Protein AF-A0A3N5PV91-F1 (afdb_monomer_lite)

Secondary structure (DSSP, 8-state):
-PPPPPPHHHHHHHHHHHHHHHHT-PPP-STT-HHHHHHHHHHHHHHHHHHHHHHHHHTTSTTT--HHHHHHHHHHTT-PPPPPB--EEEEEEEE-TT-EE-TT-EEEETTT--EEEESS-EE-BTTEEEEEEEESS-SGGG---TT-EEEESSPPTTEEEEEEEEEEEE--BPPPPHHHHHHHHHHHHH---SSS-HHHHHHH-

Structure (mmCIF, N/CA/C/O backbone):
data_AF-A0A3N5PV91-F1
#
_entry.id   AF-A0A3N5PV91-F1
#
loop_
_atom_site.group_PDB
_atom_site.id
_atom_site.type_symbol
_atom_site.label_atom_id
_atom_site.label_alt_id
_atom_site.label_comp_id
_atom_site.label_asym_id
_atom_site.label_entity_id
_atom_site.label_seq_id
_atom_site.pdbx_PDB_ins_code
_atom_site.Cartn_x
_atom_site.Cartn_y
_atom_site.Cartn_z
_atom_site.occupancy
_atom_site.B_iso_or_equiv
_atom_site.auth_seq_id
_atom_site.auth_comp_id
_atom_site.auth_asym_id
_atom_site.auth_atom_id
_atom_site.pdbx_PDB_model_num
ATOM 1 N N . MET A 1 1 ? 27.105 10.406 -17.881 1.00 46.19 1 MET A N 1
ATOM 2 C CA . MET A 1 1 ? 26.226 10.482 -19.069 1.00 46.19 1 MET A CA 1
ATOM 3 C C . MET A 1 1 ? 25.011 9.616 -18.799 1.00 46.19 1 MET A C 1
ATOM 5 O O . MET A 1 1 ? 25.204 8.470 -18.424 1.00 46.19 1 MET A O 1
ATOM 9 N N . SER A 1 2 ? 23.798 10.154 -18.934 1.00 70.94 2 SER A N 1
ATOM 10 C CA . SER A 1 2 ? 22.576 9.341 -18.880 1.00 70.94 2 SER A CA 1
ATOM 11 C C . SER A 1 2 ? 22.446 8.558 -20.188 1.00 70.94 2 SER A C 1
ATOM 13 O O . SER A 1 2 ? 22.599 9.143 -21.261 1.00 70.94 2 SER A O 1
ATOM 15 N N . TYR A 1 3 ? 22.231 7.245 -20.112 1.00 80.44 3 TYR A N 1
ATOM 16 C CA . TYR A 1 3 ? 21.994 6.413 -21.290 1.00 80.44 3 TYR A CA 1
ATOM 17 C C . TYR A 1 3 ? 20.586 6.690 -21.831 1.00 80.44 3 TYR A C 1
ATOM 19 O O . TYR A 1 3 ? 19.601 6.556 -21.106 1.00 80.44 3 TYR A O 1
ATOM 27 N N . ARG A 1 4 ? 20.479 7.090 -23.103 1.00 89.81 4 ARG A N 1
ATOM 28 C CA . ARG A 1 4 ? 19.187 7.283 -23.774 1.00 89.81 4 ARG A CA 1
ATOM 29 C C . ARG A 1 4 ? 18.695 5.935 -24.293 1.00 89.81 4 ARG A C 1
ATOM 31 O O . ARG A 1 4 ? 19.322 5.370 -25.184 1.00 89.81 4 ARG A O 1
ATOM 38 N N . ILE A 1 5 ? 17.555 5.469 -23.785 1.00 90.56 5 ILE A N 1
ATOM 39 C CA . ILE A 1 5 ? 16.873 4.288 -24.326 1.00 90.56 5 ILE A CA 1
ATOM 40 C C . ILE A 1 5 ? 16.379 4.619 -25.744 1.00 90.56 5 ILE A C 1
ATOM 42 O O . ILE A 1 5 ? 15.642 5.600 -25.903 1.00 90.56 5 ILE A O 1
ATOM 46 N N . PRO A 1 6 ? 16.779 3.852 -26.773 1.00 93.69 6 PRO A N 1
ATOM 47 C CA . PRO A 1 6 ? 16.297 4.065 -28.131 1.00 93.69 6 PRO A CA 1
ATOM 48 C C . PRO A 1 6 ? 14.792 3.803 -28.249 1.00 93.69 6 PRO A C 1
ATOM 50 O O . PRO A 1 6 ? 14.209 2.996 -27.526 1.00 93.69 6 PRO A O 1
ATOM 53 N N . THR A 1 7 ? 14.151 4.476 -29.194 1.00 95.19 7 THR A N 1
ATOM 54 C CA . THR A 1 7 ? 12.756 4.220 -29.557 1.00 95.19 7 THR A CA 1
ATOM 55 C C . THR A 1 7 ? 12.618 2.884 -30.286 1.00 95.19 7 THR A C 1
ATOM 57 O O . THR A 1 7 ? 13.556 2.390 -30.911 1.00 95.19 7 THR A O 1
ATOM 60 N N . THR A 1 8 ? 11.416 2.307 -30.276 1.00 94.44 8 THR A N 1
ATOM 61 C CA . THR A 1 8 ? 11.126 1.065 -31.012 1.00 94.44 8 THR A CA 1
ATOM 62 C C . THR A 1 8 ? 11.399 1.191 -32.511 1.00 94.44 8 THR A C 1
ATOM 64 O O . THR A 1 8 ? 11.862 0.233 -33.126 1.00 94.44 8 THR A O 1
ATOM 67 N N . ALA A 1 9 ? 11.173 2.371 -33.096 1.00 94.50 9 ALA A N 1
ATOM 68 C CA . ALA A 1 9 ? 11.483 2.649 -34.496 1.00 94.50 9 ALA A CA 1
ATOM 69 C C . ALA A 1 9 ? 12.998 2.642 -34.764 1.00 94.50 9 ALA A C 1
ATOM 71 O O . ALA A 1 9 ? 13.441 2.012 -35.723 1.00 94.50 9 ALA A O 1
ATOM 72 N N . GLU A 1 10 ? 13.791 3.282 -33.896 1.00 95.50 10 GLU A N 1
ATOM 73 C CA . GLU A 1 10 ? 15.260 3.268 -33.980 1.00 95.50 10 GLU A CA 1
ATOM 74 C C . GLU A 1 10 ? 15.809 1.835 -33.833 1.00 95.50 10 GLU A C 1
ATOM 76 O O . GLU A 1 10 ? 16.662 1.429 -34.621 1.00 95.50 10 GLU A O 1
ATOM 81 N N . LEU A 1 11 ? 15.276 1.039 -32.895 1.00 96.00 11 LEU A N 1
ATOM 82 C CA . LEU A 1 11 ? 15.661 -0.370 -32.719 1.00 96.00 11 LEU A CA 1
ATOM 83 C C . LEU A 1 11 ? 15.279 -1.232 -33.924 1.00 96.00 11 LEU A C 1
ATOM 85 O O . LEU A 1 11 ? 16.085 -2.033 -34.386 1.00 96.00 11 LEU A O 1
ATOM 89 N N . THR A 1 12 ? 14.076 -1.046 -34.472 1.00 94.81 12 THR A N 1
ATOM 90 C CA . THR A 1 12 ? 13.622 -1.795 -35.655 1.00 94.81 12 THR A CA 1
ATOM 91 C C . THR A 1 12 ? 14.520 -1.502 -36.854 1.00 94.81 12 THR A C 1
ATOM 93 O O . THR A 1 12 ? 14.923 -2.422 -37.563 1.00 94.81 12 THR A O 1
ATOM 96 N N . ALA A 1 13 ? 14.876 -0.231 -37.070 1.00 94.00 13 ALA A N 1
ATOM 97 C CA . ALA A 1 13 ? 15.790 0.160 -38.137 1.00 94.00 13 ALA A CA 1
ATOM 98 C C . ALA A 1 13 ? 17.197 -0.429 -37.930 1.00 94.00 13 ALA A C 1
ATOM 100 O O . ALA A 1 13 ? 17.792 -0.932 -38.883 1.00 94.00 13 ALA A O 1
ATOM 101 N N . ALA A 1 14 ? 17.707 -0.418 -36.694 1.00 94.62 14 ALA A N 1
ATOM 102 C CA . ALA A 1 14 ? 19.008 -0.991 -36.359 1.00 94.62 14 ALA A CA 1
ATOM 103 C C . ALA A 1 14 ? 19.051 -2.514 -36.577 1.00 94.62 14 ALA A C 1
ATOM 105 O O . ALA A 1 14 ? 19.990 -3.019 -37.194 1.00 94.62 14 ALA A O 1
ATOM 106 N N . HIS A 1 15 ? 18.023 -3.243 -36.134 1.00 94.56 15 HIS A N 1
ATOM 107 C CA . HIS A 1 15 ? 17.921 -4.690 -36.346 1.00 94.56 15 HIS A CA 1
ATOM 108 C C . HIS A 1 15 ? 17.758 -5.050 -37.812 1.00 94.56 15 HIS A C 1
ATOM 110 O O . HIS A 1 15 ? 18.420 -5.970 -38.284 1.00 94.56 15 HIS A O 1
ATOM 116 N N . LEU A 1 16 ? 16.950 -4.295 -38.558 1.00 92.75 16 LEU A N 1
ATOM 117 C CA . LEU A 1 16 ? 16.809 -4.503 -39.995 1.00 92.75 16 LEU A CA 1
ATOM 118 C C . LEU A 1 16 ? 18.157 -4.333 -40.707 1.00 92.75 16 LEU A C 1
ATOM 120 O O . LEU A 1 16 ? 18.573 -5.233 -41.430 1.00 92.75 16 LEU A O 1
ATOM 124 N N . ALA A 1 17 ? 18.877 -3.241 -40.435 1.00 92.44 17 ALA A N 1
ATOM 125 C CA . ALA A 1 17 ? 20.196 -2.999 -41.019 1.00 92.44 17 ALA A CA 1
ATOM 126 C C . ALA A 1 17 ? 21.204 -4.105 -40.656 1.00 92.44 17 ALA A C 1
ATOM 128 O O . ALA A 1 17 ? 21.980 -4.552 -41.505 1.00 92.44 17 ALA A O 1
ATOM 129 N N . ARG A 1 18 ? 21.172 -4.590 -39.407 1.00 93.94 18 ARG A N 1
ATOM 130 C CA . ARG A 1 18 ? 21.997 -5.713 -38.938 1.00 93.94 18 ARG A CA 1
ATOM 131 C C . ARG A 1 18 ? 21.689 -7.001 -39.707 1.00 93.94 18 ARG A C 1
ATOM 133 O O . ARG A 1 18 ? 22.618 -7.674 -40.150 1.00 93.94 18 ARG A O 1
ATOM 140 N N . LEU A 1 19 ? 20.411 -7.341 -39.868 1.00 91.31 19 LEU A N 1
ATOM 141 C CA . LEU A 1 19 ? 19.966 -8.546 -40.574 1.00 91.31 19 LEU A CA 1
ATOM 142 C C . LEU A 1 19 ? 20.311 -8.491 -42.070 1.00 91.31 19 LEU A C 1
ATOM 144 O O . LEU A 1 19 ? 20.850 -9.458 -42.605 1.00 91.31 19 LEU A O 1
ATOM 148 N N . GLU A 1 20 ? 20.068 -7.356 -42.727 1.00 90.88 20 GLU A N 1
ATOM 149 C CA . GLU A 1 20 ? 20.403 -7.143 -44.143 1.00 90.88 20 GLU A CA 1
ATOM 150 C C . GLU A 1 20 ? 21.909 -7.255 -44.395 1.00 90.88 20 GLU A C 1
ATOM 152 O O . GLU A 1 20 ? 22.338 -7.906 -45.349 1.00 90.88 20 GLU A O 1
ATOM 157 N N . THR A 1 21 ? 22.722 -6.690 -43.496 1.00 92.50 21 THR A N 1
ATOM 158 C CA . THR A 1 21 ? 24.187 -6.781 -43.574 1.00 92.50 21 THR A CA 1
ATOM 159 C C . THR A 1 21 ? 24.670 -8.219 -43.399 1.00 92.50 21 THR A C 1
ATOM 161 O O . THR A 1 21 ? 25.539 -8.669 -44.141 1.00 92.50 21 THR A O 1
ATOM 164 N N . ALA A 1 22 ? 24.100 -8.962 -42.446 1.00 90.75 22 ALA A N 1
ATOM 165 C CA . ALA A 1 22 ? 24.501 -10.340 -42.168 1.00 90.75 22 ALA A CA 1
ATOM 166 C C . ALA A 1 22 ? 24.164 -11.308 -43.316 1.00 90.75 22 ALA A C 1
ATOM 168 O O . ALA A 1 22 ? 24.911 -12.253 -43.561 1.00 90.75 22 ALA A O 1
ATOM 169 N N . ILE A 1 23 ? 23.048 -11.077 -44.014 1.00 87.94 23 ILE A N 1
ATOM 170 C CA . ILE A 1 23 ? 22.563 -11.932 -45.111 1.00 87.94 23 ILE A CA 1
ATOM 171 C C . ILE A 1 23 ? 23.053 -11.422 -46.482 1.00 87.94 23 ILE A C 1
ATOM 173 O O . ILE A 1 23 ? 22.953 -12.132 -47.481 1.00 87.94 23 ILE A O 1
ATOM 177 N N . ALA A 1 24 ? 23.617 -10.210 -46.536 1.00 88.56 24 ALA A N 1
ATOM 178 C CA . ALA A 1 24 ? 24.020 -9.512 -47.758 1.00 88.56 24 ALA A CA 1
ATOM 179 C C . ALA A 1 24 ? 22.872 -9.366 -48.779 1.00 88.56 24 ALA A C 1
ATOM 181 O O . ALA A 1 24 ? 23.072 -9.470 -49.991 1.00 88.56 24 ALA A O 1
ATOM 182 N N . GLN A 1 25 ? 21.652 -9.126 -48.289 1.00 81.88 25 GLN A N 1
ATOM 183 C CA . GLN A 1 25 ? 20.447 -8.944 -49.103 1.00 81.88 25 GLN A CA 1
ATOM 184 C C . GLN A 1 25 ? 19.613 -7.774 -48.580 1.00 81.88 25 GLN A C 1
ATOM 186 O O . GLN A 1 25 ? 19.574 -7.524 -47.378 1.00 81.88 25 GLN A O 1
ATOM 191 N N . SER A 1 26 ? 18.920 -7.076 -49.483 1.00 82.44 26 SER A N 1
ATOM 192 C CA . SER A 1 26 ? 17.985 -6.007 -49.121 1.00 82.44 26 SER A CA 1
ATOM 193 C C . SER A 1 26 ? 16.573 -6.547 -48.880 1.00 82.44 26 SER A C 1
ATOM 195 O O . SER A 1 26 ? 16.109 -7.461 -49.566 1.00 82.44 26 SER A O 1
ATOM 197 N N . SER A 1 27 ? 15.862 -5.963 -47.913 1.00 77.44 27 SER A N 1
ATOM 198 C CA . SER A 1 27 ? 14.507 -6.380 -47.552 1.00 77.44 27 SER A CA 1
ATOM 199 C C . SER A 1 27 ? 13.455 -5.545 -48.293 1.00 77.44 27 SER A C 1
ATOM 201 O O . SER A 1 27 ? 13.340 -4.333 -48.046 1.00 77.44 27 SER A O 1
ATOM 203 N N . PRO A 1 28 ? 12.622 -6.162 -49.152 1.00 78.69 28 PRO A N 1
ATOM 204 C CA . PRO A 1 28 ? 11.587 -5.448 -49.896 1.00 78.69 28 PRO A CA 1
ATOM 205 C C . PRO A 1 28 ? 10.541 -4.812 -48.964 1.00 78.69 28 PRO A C 1
ATOM 207 O O . PRO A 1 28 ? 10.389 -5.202 -47.806 1.00 78.69 28 PRO A O 1
ATOM 210 N N . LEU A 1 29 ? 9.815 -3.816 -49.480 1.00 78.25 29 LEU A N 1
ATOM 211 C CA . LEU A 1 29 ? 8.744 -3.086 -48.776 1.00 78.25 29 LEU A CA 1
ATOM 212 C C . LEU A 1 29 ? 7.365 -3.767 -48.859 1.00 78.25 29 LEU A C 1
ATOM 214 O O . LEU A 1 29 ? 6.396 -3.237 -48.332 1.00 78.25 29 LEU A O 1
ATOM 218 N N . ASN A 1 30 ? 7.274 -4.924 -49.517 1.00 75.94 30 ASN A N 1
ATOM 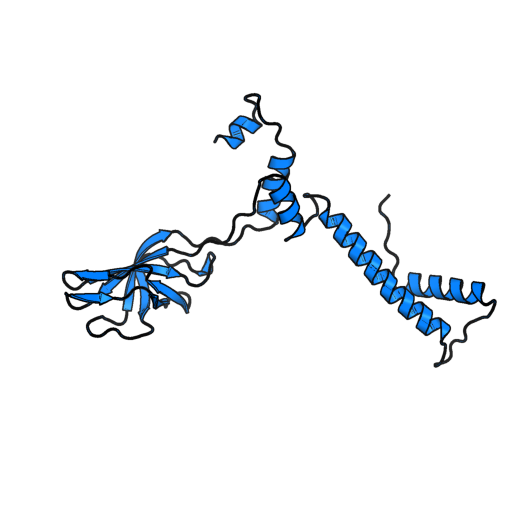219 C CA . ASN A 1 30 ? 6.010 -5.620 -49.761 1.00 75.94 30 ASN A CA 1
ATOM 220 C C . ASN A 1 30 ? 5.414 -6.223 -48.475 1.00 75.94 30 ASN A C 1
ATOM 222 O O . ASN A 1 30 ? 6.143 -6.552 -47.539 1.00 75.94 30 ASN A O 1
ATOM 226 N N . ASP A 1 31 ? 4.107 -6.500 -48.497 1.00 57.62 31 ASP A N 1
ATOM 227 C CA . ASP A 1 31 ? 3.300 -7.029 -47.378 1.00 57.62 31 ASP A CA 1
ATOM 228 C C . ASP A 1 31 ? 3.827 -8.324 -46.721 1.00 57.62 31 ASP A C 1
ATOM 230 O O . ASP A 1 31 ? 3.389 -8.698 -45.636 1.00 57.62 31 ASP A O 1
ATOM 234 N N . LYS A 1 32 ? 4.773 -9.030 -47.355 1.00 60.06 32 LYS A N 1
ATOM 235 C CA . LYS A 1 32 ? 5.390 -10.269 -46.848 1.00 60.06 32 LYS A CA 1
ATOM 236 C C . LYS A 1 32 ? 6.908 -10.142 -46.676 1.00 60.06 32 LYS A C 1
ATOM 238 O O . LYS A 1 32 ? 7.666 -11.001 -47.121 1.00 60.06 32 LYS A O 1
ATOM 243 N N . ALA A 1 33 ? 7.367 -9.065 -46.044 1.00 81.62 33 ALA A N 1
ATOM 244 C CA . ALA A 1 33 ? 8.782 -8.861 -45.736 1.00 81.62 33 ALA A CA 1
ATOM 245 C C . ALA A 1 33 ? 9.169 -9.514 -44.394 1.00 81.62 33 ALA A C 1
ATOM 247 O O . ALA A 1 33 ? 9.178 -8.858 -43.352 1.00 81.62 33 ALA A O 1
ATOM 248 N N . PHE A 1 34 ? 9.514 -10.809 -44.418 1.00 85.88 34 PHE A N 1
ATOM 249 C CA . PHE A 1 34 ? 9.873 -11.585 -43.217 1.00 85.88 34 PHE A CA 1
ATOM 250 C C . PHE A 1 34 ? 10.931 -10.895 -42.338 1.00 85.88 34 PHE A C 1
ATOM 252 O O . PHE A 1 34 ? 10.736 -10.781 -41.132 1.00 85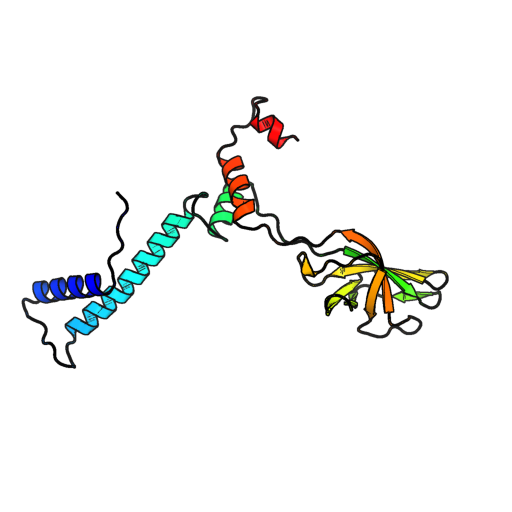.88 34 PHE A O 1
ATOM 259 N N . LEU A 1 35 ? 12.006 -10.365 -42.934 1.00 86.75 35 LEU A N 1
ATOM 260 C CA . LEU A 1 35 ? 13.090 -9.703 -42.194 1.00 86.75 35 LEU A CA 1
ATOM 261 C C . LEU A 1 35 ? 12.636 -8.429 -41.467 1.00 86.75 35 LEU A C 1
ATOM 263 O O . LEU A 1 35 ? 13.112 -8.149 -40.372 1.00 86.75 35 LEU A O 1
ATOM 267 N N . ARG A 1 36 ? 11.678 -7.682 -42.031 1.00 88.19 36 ARG A N 1
ATOM 268 C CA . ARG A 1 36 ? 11.105 -6.494 -41.377 1.00 88.19 36 ARG A CA 1
ATOM 269 C C . ARG A 1 36 ? 10.239 -6.879 -40.185 1.00 88.19 36 ARG A C 1
ATOM 271 O O . ARG A 1 36 ? 10.320 -6.235 -39.144 1.00 88.19 36 ARG A O 1
ATOM 278 N N . VAL A 1 37 ? 9.436 -7.935 -40.333 1.00 89.81 37 VAL A N 1
ATOM 279 C CA . VAL A 1 37 ? 8.621 -8.471 -39.234 1.00 89.81 37 VAL A CA 1
ATOM 280 C C . VAL A 1 37 ? 9.526 -8.993 -38.120 1.00 89.81 37 VAL A C 1
ATOM 282 O O . VAL A 1 37 ? 9.322 -8.629 -36.966 1.00 89.81 37 VAL A O 1
ATOM 285 N N . LEU A 1 38 ? 10.568 -9.756 -38.463 1.00 90.31 38 LEU A N 1
ATOM 286 C CA . LEU A 1 38 ? 11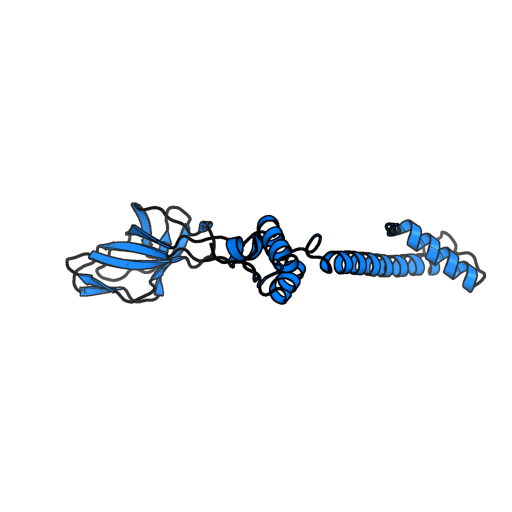.554 -10.243 -37.501 1.00 90.31 38 LEU A CA 1
ATOM 287 C C . LEU A 1 38 ? 12.234 -9.082 -36.754 1.00 90.31 38 LEU A C 1
ATOM 289 O O . LEU A 1 38 ? 12.220 -9.065 -35.525 1.00 90.31 38 LEU A O 1
ATOM 293 N N . ALA A 1 39 ? 12.734 -8.070 -37.470 1.00 92.50 39 ALA A N 1
ATOM 294 C CA . ALA A 1 39 ? 13.354 -6.889 -36.864 1.00 92.50 39 ALA A CA 1
ATOM 295 C C . ALA A 1 39 ? 12.408 -6.144 -35.905 1.00 92.50 39 ALA A C 1
ATOM 297 O O . ALA A 1 39 ? 12.831 -5.700 -34.839 1.00 92.50 39 ALA A O 1
ATOM 298 N N . ALA A 1 40 ? 11.122 -6.031 -36.254 1.00 92.56 40 ALA A N 1
ATOM 299 C CA . ALA A 1 40 ? 10.121 -5.412 -35.388 1.00 92.56 40 ALA A CA 1
ATOM 300 C C . ALA A 1 40 ? 9.839 -6.258 -34.134 1.00 92.56 40 ALA A C 1
ATOM 302 O O . ALA A 1 40 ? 9.689 -5.707 -33.044 1.00 92.56 40 ALA A O 1
ATOM 303 N N . THR A 1 41 ? 9.800 -7.591 -34.262 1.00 94.25 41 THR A N 1
ATOM 304 C CA . THR A 1 41 ? 9.637 -8.488 -33.106 1.00 94.25 41 THR A CA 1
ATOM 305 C C . THR A 1 41 ? 10.840 -8.444 -32.163 1.00 94.25 41 THR A C 1
ATOM 307 O O . THR A 1 41 ? 10.645 -8.322 -30.955 1.00 94.25 41 THR A O 1
ATOM 310 N N . GLU A 1 42 ? 12.069 -8.453 -32.691 1.00 95.12 42 GLU A N 1
ATOM 311 C CA . GLU A 1 42 ? 13.295 -8.304 -31.895 1.00 95.12 42 GLU A CA 1
ATOM 312 C C . GLU A 1 42 ? 13.332 -6.939 -31.193 1.00 95.12 42 GLU A C 1
ATOM 314 O O . GLU A 1 42 ? 13.566 -6.868 -29.989 1.00 95.12 42 GLU A O 1
ATOM 319 N N . ALA A 1 43 ? 12.987 -5.855 -31.899 1.00 96.31 43 ALA A N 1
ATOM 320 C CA . ALA A 1 43 ? 12.880 -4.522 -31.304 1.00 96.31 43 ALA A CA 1
ATOM 321 C C . ALA A 1 43 ? 11.831 -4.453 -30.179 1.00 96.31 43 ALA A C 1
ATOM 323 O O . ALA A 1 43 ? 12.027 -3.740 -29.194 1.00 96.31 43 ALA A O 1
ATOM 324 N N . GLY A 1 44 ? 10.722 -5.188 -30.318 1.00 94.94 44 GLY A N 1
ATOM 325 C CA . GLY A 1 44 ? 9.681 -5.312 -29.298 1.00 94.94 44 GLY A CA 1
ATOM 326 C C . GLY A 1 44 ? 10.158 -6.026 -28.028 1.00 94.94 44 GLY A C 1
ATOM 327 O O . GLY A 1 44 ? 9.821 -5.602 -26.922 1.00 94.94 44 GLY A O 1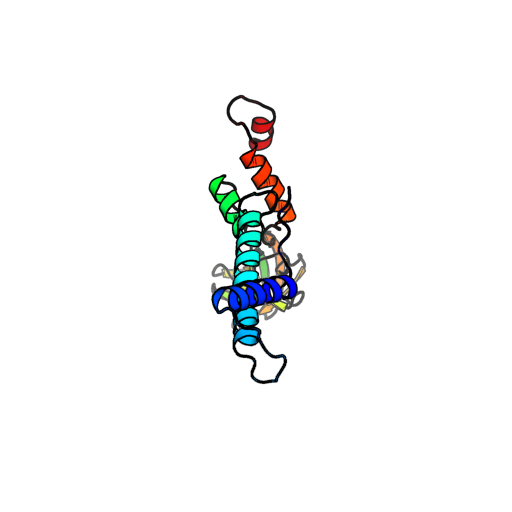
ATOM 328 N N . LEU A 1 45 ? 10.974 -7.071 -28.171 1.00 95.88 45 LEU A N 1
ATOM 329 C CA . LEU A 1 45 ? 11.606 -7.746 -27.035 1.00 95.88 45 LEU A CA 1
ATOM 330 C C . LEU A 1 45 ? 12.642 -6.838 -26.364 1.00 95.88 45 LEU A C 1
ATOM 332 O O . LEU A 1 45 ? 12.609 -6.648 -25.147 1.00 95.88 45 LEU A O 1
ATOM 336 N N . ASP A 1 46 ? 13.505 -6.207 -27.158 1.00 95.75 46 ASP A N 1
ATOM 337 C CA . ASP A 1 46 ? 14.579 -5.356 -26.652 1.00 95.75 46 ASP A CA 1
ATOM 338 C C . ASP A 1 46 ? 14.056 -4.130 -25.913 1.00 95.75 46 ASP A C 1
ATOM 340 O O . ASP A 1 46 ? 14.562 -3.801 -24.840 1.00 95.75 46 ASP A O 1
ATOM 344 N N . ILE A 1 47 ? 13.006 -3.467 -26.415 1.00 95.56 47 ILE A N 1
ATOM 345 C CA . ILE A 1 47 ? 12.405 -2.349 -25.678 1.00 95.56 47 ILE A CA 1
ATOM 346 C C . ILE A 1 47 ? 11.828 -2.810 -24.333 1.00 95.56 47 ILE A C 1
ATOM 348 O O . ILE A 1 47 ? 11.887 -2.063 -23.356 1.00 95.56 47 ILE A O 1
ATOM 352 N N . GLY A 1 48 ? 11.305 -4.039 -24.265 1.00 95.31 48 GLY A N 1
ATOM 353 C CA . GLY A 1 48 ? 10.867 -4.662 -23.019 1.00 95.31 48 GLY A CA 1
ATOM 354 C C . GLY A 1 48 ? 12.028 -4.831 -22.041 1.00 95.31 48 GLY A C 1
ATOM 355 O O . GLY A 1 48 ? 11.929 -4.392 -20.895 1.00 95.31 48 GLY A O 1
ATOM 356 N N . HIS A 1 49 ? 13.156 -5.373 -22.508 1.00 95.31 49 HIS A N 1
ATOM 357 C CA . HIS A 1 49 ? 14.372 -5.519 -21.704 1.00 95.31 49 HIS A CA 1
ATOM 358 C C . HIS A 1 49 ? 14.930 -4.174 -21.231 1.00 95.31 49 HIS A C 1
ATOM 360 O O . HIS A 1 49 ? 15.278 -4.042 -20.059 1.00 95.31 49 HIS A O 1
ATOM 366 N N . TYR A 1 50 ? 14.976 -3.156 -22.097 1.00 94.81 50 TYR A N 1
ATOM 367 C CA . TYR A 1 50 ? 15.442 -1.823 -21.713 1.00 94.81 50 TYR A CA 1
ATOM 368 C C . TYR A 1 50 ? 14.566 -1.192 -20.635 1.00 94.81 50 TYR A C 1
ATOM 370 O O . TYR A 1 50 ? 15.098 -0.637 -19.677 1.00 94.81 50 TYR A O 1
ATOM 378 N N . LYS A 1 51 ? 13.237 -1.286 -20.766 1.00 92.50 51 LYS A N 1
ATOM 379 C CA . LYS A 1 51 ? 12.305 -0.765 -19.757 1.00 92.50 51 LYS A CA 1
ATOM 380 C C . LYS A 1 51 ? 12.458 -1.494 -18.429 1.00 92.50 51 LYS A C 1
ATOM 382 O O . LYS A 1 51 ? 12.619 -0.844 -17.405 1.00 92.50 51 LYS A O 1
ATOM 387 N N . PHE A 1 52 ? 12.507 -2.825 -18.461 1.00 93.88 52 PHE A N 1
ATOM 388 C CA . PHE A 1 52 ? 12.738 -3.627 -17.263 1.00 93.88 52 PHE A CA 1
ATOM 389 C C . PHE A 1 52 ? 14.062 -3.264 -16.573 1.00 93.88 52 PHE A C 1
ATOM 391 O O . PHE A 1 52 ? 14.090 -3.057 -15.363 1.00 93.88 52 PHE A O 1
ATOM 398 N N . ALA A 1 53 ? 15.154 -3.142 -17.333 1.00 93.38 53 ALA A N 1
ATOM 399 C CA . ALA A 1 53 ? 16.458 -2.771 -16.791 1.00 93.38 53 ALA A CA 1
ATOM 400 C C . ALA A 1 53 ? 16.473 -1.342 -16.225 1.00 93.38 53 ALA A C 1
ATOM 402 O O . ALA A 1 53 ? 17.100 -1.100 -15.194 1.00 93.38 53 ALA A O 1
ATOM 403 N N . ALA A 1 54 ? 15.779 -0.401 -16.872 1.00 92.06 54 ALA A N 1
ATOM 404 C CA . ALA A 1 54 ? 15.649 0.969 -16.388 1.00 92.06 54 ALA A CA 1
ATOM 405 C C . ALA A 1 54 ? 14.874 1.025 -15.067 1.00 92.06 54 ALA A C 1
ATOM 407 O O . ALA A 1 54 ? 15.346 1.642 -14.113 1.00 92.06 54 ALA A O 1
ATOM 408 N N . ASP A 1 55 ? 13.746 0.320 -14.981 1.00 92.19 55 ASP A N 1
ATOM 409 C CA . ASP A 1 55 ? 12.963 0.224 -13.751 1.00 92.19 55 ASP A CA 1
ATOM 410 C C . ASP A 1 55 ? 13.778 -0.448 -12.640 1.00 92.19 55 ASP A C 1
ATOM 412 O O . ASP A 1 55 ? 13.862 0.081 -11.533 1.00 92.19 55 ASP A O 1
ATOM 416 N N . ALA A 1 56 ? 14.466 -1.556 -12.933 1.00 92.50 56 ALA A N 1
ATOM 417 C CA . ALA A 1 56 ? 15.340 -2.229 -11.973 1.00 92.50 56 ALA A CA 1
ATOM 418 C C . ALA A 1 56 ? 16.459 -1.305 -11.461 1.00 92.50 56 ALA A C 1
ATOM 420 O O . ALA A 1 56 ? 16.743 -1.285 -10.264 1.00 92.50 56 ALA A O 1
ATOM 421 N N . ALA A 1 57 ? 17.055 -0.490 -12.336 1.00 92.38 57 ALA A N 1
ATOM 422 C CA . ALA A 1 57 ? 18.060 0.490 -11.939 1.00 92.38 57 ALA A CA 1
ATOM 423 C C . ALA A 1 57 ? 17.487 1.564 -10.998 1.00 92.38 57 ALA A C 1
ATOM 425 O O . ALA A 1 57 ? 18.155 1.941 -10.034 1.00 92.38 57 ALA A O 1
ATOM 426 N N . LEU A 1 58 ? 16.249 2.021 -11.230 1.00 92.38 58 LEU A N 1
ATOM 427 C CA . LEU A 1 58 ? 15.566 2.957 -10.330 1.00 92.38 58 LEU A CA 1
ATOM 428 C C . LEU A 1 58 ? 15.298 2.338 -8.953 1.00 92.38 58 LEU A C 1
ATOM 430 O O . LEU A 1 58 ? 15.402 3.041 -7.949 1.00 92.38 58 LEU A O 1
ATOM 434 N N . GLN A 1 59 ? 15.017 1.034 -8.886 1.00 94.06 59 GLN A N 1
ATOM 435 C CA . GLN A 1 59 ? 14.770 0.332 -7.622 1.00 94.06 59 GLN A CA 1
ATOM 436 C C . GLN A 1 59 ? 16.034 0.071 -6.787 1.00 94.06 59 GLN A C 1
ATOM 438 O O . GLN A 1 59 ? 15.908 -0.387 -5.657 1.00 94.06 59 GLN A O 1
ATOM 443 N N . ASN A 1 60 ? 17.238 0.377 -7.285 1.00 91.44 60 ASN A N 1
ATOM 444 C CA . ASN A 1 60 ? 18.487 0.160 -6.540 1.00 91.44 60 ASN A CA 1
ATOM 445 C C . ASN A 1 60 ? 18.787 1.246 -5.493 1.00 91.44 60 ASN A C 1
ATOM 447 O O . ASN A 1 60 ? 19.604 1.029 -4.601 1.00 91.44 60 ASN A O 1
ATOM 451 N N . LEU A 1 61 ? 18.183 2.433 -5.608 1.00 92.81 61 LEU A N 1
ATOM 452 C CA . LEU A 1 61 ? 18.477 3.579 -4.744 1.00 92.81 61 LEU A CA 1
ATOM 453 C C . LEU A 1 61 ? 17.210 4.050 -4.036 1.00 92.81 61 LEU A C 1
ATOM 455 O O . LEU A 1 61 ? 16.211 4.322 -4.692 1.00 92.81 61 LEU A O 1
ATOM 459 N N . ALA A 1 62 ? 17.270 4.278 -2.720 1.00 93.00 62 ALA A N 1
ATOM 460 C CA . ALA A 1 62 ? 16.124 4.779 -1.945 1.00 93.00 62 ALA A CA 1
ATOM 461 C C . ALA A 1 62 ? 15.565 6.114 -2.481 1.00 93.00 62 ALA A C 1
ATOM 463 O O . ALA A 1 62 ? 14.380 6.409 -2.338 1.00 93.00 62 ALA A O 1
ATOM 464 N N . LEU A 1 63 ? 16.415 6.923 -3.125 1.00 93.56 63 LEU A N 1
ATOM 465 C CA . LEU A 1 63 ? 16.021 8.187 -3.752 1.00 93.56 63 LEU A CA 1
ATOM 466 C C . LEU A 1 63 ? 15.008 7.999 -4.888 1.00 93.56 63 LEU A C 1
ATOM 468 O O . LEU A 1 63 ? 14.144 8.852 -5.064 1.00 93.56 63 LEU A O 1
ATOM 472 N N . THR A 1 64 ? 15.119 6.909 -5.648 1.00 93.69 64 THR A N 1
ATOM 473 C CA . THR A 1 64 ? 14.345 6.670 -6.877 1.00 93.69 64 THR A CA 1
ATOM 474 C C . THR A 1 64 ? 13.415 5.467 -6.790 1.00 93.69 64 THR A C 1
ATOM 476 O O . THR A 1 64 ? 12.468 5.387 -7.567 1.00 93.69 64 THR A O 1
ATOM 479 N N . ALA A 1 65 ? 13.660 4.551 -5.854 1.00 95.06 65 ALA A N 1
ATOM 480 C CA . ALA A 1 65 ? 12.849 3.364 -5.650 1.00 95.06 65 ALA A CA 1
ATOM 481 C C . ALA A 1 65 ? 11.420 3.726 -5.218 1.00 95.06 65 ALA A C 1
ATOM 483 O O . ALA A 1 65 ? 11.177 4.759 -4.577 1.00 95.06 65 ALA A O 1
ATOM 484 N N . THR A 1 66 ? 10.479 2.850 -5.558 1.00 94.38 66 THR A N 1
ATOM 485 C CA . THR A 1 66 ? 9.041 3.012 -5.309 1.00 94.38 66 THR A CA 1
ATOM 486 C C . THR A 1 66 ? 8.408 1.692 -4.883 1.00 94.38 66 THR A C 1
ATOM 48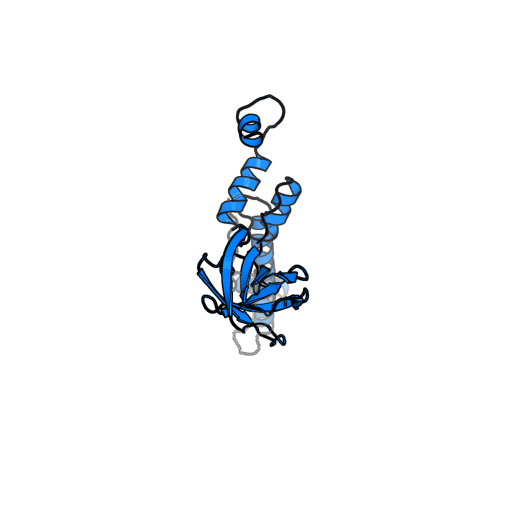8 O O . THR A 1 66 ? 8.903 0.611 -5.219 1.00 94.38 66 THR A O 1
ATOM 491 N N . GLY A 1 67 ? 7.317 1.774 -4.118 1.00 93.00 67 GLY A N 1
ATOM 492 C CA . GLY A 1 67 ? 6.580 0.622 -3.597 1.00 93.00 67 GLY A CA 1
ATOM 493 C C . GLY A 1 67 ? 7.505 -0.445 -3.002 1.00 93.00 67 GLY A C 1
ATOM 494 O O . GLY A 1 67 ? 8.366 -0.151 -2.173 1.00 93.00 67 GLY A O 1
ATOM 495 N N . THR A 1 68 ? 7.382 -1.676 -3.507 1.00 92.69 68 THR A N 1
ATOM 496 C CA . THR A 1 68 ? 8.133 -2.844 -3.008 1.00 92.69 68 THR A CA 1
ATOM 497 C C . THR A 1 68 ? 9.657 -2.705 -3.061 1.00 92.69 68 THR A C 1
ATOM 499 O O . THR A 1 68 ? 10.347 -3.302 -2.235 1.00 92.69 68 THR A O 1
ATOM 502 N N . GLY A 1 69 ? 10.216 -1.950 -4.015 1.00 94.56 69 GLY A N 1
ATOM 503 C CA . GLY A 1 69 ? 11.664 -1.744 -4.075 1.00 94.56 69 GLY A CA 1
ATOM 504 C C . GLY A 1 69 ? 12.146 -0.848 -2.938 1.00 94.56 69 GLY A C 1
ATOM 505 O O . GLY A 1 69 ? 13.133 -1.171 -2.278 1.00 94.56 69 GLY A O 1
ATOM 506 N N . LEU A 1 70 ? 11.392 0.214 -2.635 1.00 95.56 70 LEU A N 1
ATOM 507 C CA . LEU A 1 70 ? 11.668 1.071 -1.484 1.00 95.56 70 LEU A CA 1
ATOM 508 C C . LEU A 1 70 ? 11.495 0.307 -0.163 1.00 95.56 70 LEU A C 1
ATOM 510 O O . LEU A 1 70 ? 12.315 0.468 0.736 1.00 95.56 70 LEU A O 1
ATOM 514 N N . ASP A 1 71 ? 10.494 -0.573 -0.075 1.00 95.31 71 ASP A N 1
ATOM 515 C CA . ASP A 1 71 ? 10.257 -1.415 1.107 1.00 95.31 71 ASP A CA 1
ATOM 516 C C . ASP A 1 71 ? 11.417 -2.372 1.376 1.00 95.31 71 ASP A C 1
ATOM 518 O O . ASP A 1 71 ? 11.851 -2.512 2.517 1.00 95.31 71 ASP A O 1
ATOM 522 N N . ARG A 1 72 ? 11.976 -2.995 0.330 1.00 94.94 72 ARG A N 1
ATOM 523 C CA . ARG A 1 72 ? 13.161 -3.859 0.460 1.00 94.94 72 ARG A CA 1
ATOM 524 C C . ARG A 1 72 ? 14.363 -3.089 0.990 1.00 94.94 72 ARG A C 1
ATOM 526 O O . ARG A 1 72 ? 15.024 -3.561 1.909 1.00 94.94 72 ARG A O 1
ATOM 533 N N . ILE A 1 73 ? 14.624 -1.903 0.441 1.00 95.31 73 ILE A N 1
ATOM 534 C CA . ILE A 1 73 ? 15.733 -1.057 0.895 1.00 95.31 73 ILE A CA 1
ATOM 535 C C . ILE A 1 73 ? 15.514 -0.601 2.343 1.00 95.31 73 ILE A C 1
ATOM 537 O O . ILE A 1 73 ? 16.450 -0.587 3.141 1.00 95.31 73 ILE A O 1
ATOM 541 N N . GLY A 1 74 ? 14.287 -0.228 2.705 1.00 94.56 74 GLY A N 1
ATOM 542 C CA . GLY A 1 74 ? 13.965 0.159 4.072 1.00 94.56 74 GLY A CA 1
ATOM 543 C C . GLY A 1 74 ? 14.108 -0.995 5.063 1.00 94.56 74 GLY A C 1
ATOM 544 O O . GLY A 1 74 ? 14.677 -0.795 6.133 1.00 94.56 74 GLY A O 1
ATOM 545 N N . LEU A 1 75 ? 13.681 -2.206 4.695 1.00 94.06 75 LEU A N 1
ATOM 546 C CA . LEU A 1 75 ? 13.868 -3.417 5.501 1.00 94.06 75 LEU A CA 1
ATOM 547 C C . LEU A 1 75 ? 15.344 -3.763 5.715 1.00 94.06 75 LEU A C 1
ATOM 549 O O . LEU A 1 75 ? 15.723 -4.079 6.839 1.00 94.06 75 LEU A O 1
ATOM 553 N N . ASP A 1 76 ? 16.179 -3.637 4.680 1.00 93.00 76 ASP A N 1
ATOM 554 C CA . ASP A 1 76 ? 17.637 -3.804 4.791 1.00 93.00 76 ASP A CA 1
ATOM 555 C C . ASP A 1 76 ? 18.246 -2.825 5.815 1.00 93.00 76 ASP A C 1
ATOM 557 O O . ASP A 1 76 ? 19.151 -3.165 6.571 1.00 93.00 76 ASP A O 1
ATOM 561 N N . ASN A 1 77 ? 17.655 -1.631 5.936 1.00 89.75 77 ASN A N 1
ATOM 562 C CA . ASN A 1 77 ? 18.028 -0.602 6.910 1.00 89.75 77 ASN A CA 1
ATOM 563 C C . ASN A 1 77 ? 17.169 -0.632 8.191 1.00 89.75 77 ASN A C 1
ATOM 565 O O . ASN A 1 77 ? 17.032 0.387 8.870 1.00 89.75 77 ASN A O 1
ATOM 569 N N . SER A 1 78 ? 16.550 -1.777 8.516 1.00 91.19 78 SER A N 1
ATOM 570 C CA . SER A 1 78 ? 15.724 -1.987 9.723 1.00 91.19 78 SER A CA 1
ATOM 571 C C . SER A 1 78 ? 14.620 -0.939 9.940 1.00 91.19 78 SER A C 1
ATOM 573 O O . SER A 1 78 ? 14.182 -0.688 11.060 1.00 91.19 78 SER A O 1
ATOM 575 N N . THR A 1 79 ? 14.150 -0.319 8.859 1.00 92.88 79 THR A N 1
ATOM 576 C CA . THR A 1 79 ? 13.130 0.730 8.863 1.00 92.88 79 THR A CA 1
ATOM 577 C C . THR A 1 79 ? 11.927 0.247 8.058 1.00 92.88 79 THR A C 1
ATOM 579 O O . THR A 1 79 ? 11.769 0.646 6.904 1.00 92.88 79 THR A O 1
ATOM 582 N N . PRO A 1 80 ? 11.074 -0.638 8.605 1.00 94.00 80 PRO A N 1
ATOM 583 C CA . PRO A 1 80 ? 9.889 -1.104 7.894 1.00 94.00 80 PRO A CA 1
ATOM 584 C C . PRO A 1 80 ? 8.877 0.031 7.681 1.00 94.00 80 PRO A C 1
ATOM 586 O O . PRO A 1 80 ? 8.782 0.976 8.478 1.00 94.00 80 PRO A O 1
ATOM 589 N N . ARG A 1 81 ? 8.105 -0.076 6.596 1.00 94.06 81 ARG A N 1
ATOM 590 C CA . ARG A 1 81 ? 6.987 0.827 6.312 1.00 94.06 81 ARG A CA 1
ATOM 591 C C . ARG A 1 81 ? 5.896 0.651 7.361 1.00 94.06 81 ARG A C 1
ATOM 593 O O . ARG A 1 81 ? 5.534 -0.484 7.687 1.00 94.06 81 ARG A O 1
ATOM 600 N N . LYS A 1 82 ? 5.349 1.767 7.852 1.00 93.44 82 LYS A N 1
ATOM 601 C CA . LYS A 1 82 ? 4.177 1.724 8.737 1.00 93.44 82 LYS A CA 1
ATOM 602 C C . LYS A 1 82 ? 2.981 1.198 7.946 1.00 93.44 82 LYS A C 1
ATOM 604 O O . LYS A 1 82 ? 2.618 1.765 6.916 1.00 93.44 82 LYS A O 1
ATOM 609 N N . GLN A 1 83 ? 2.435 0.080 8.407 1.00 92.56 83 GLN A N 1
ATOM 610 C CA . GLN A 1 83 ? 1.277 -0.559 7.792 1.00 92.56 83 GLN A CA 1
ATOM 611 C C . GLN A 1 83 ? -0.004 0.162 8.198 1.00 92.56 83 GLN A C 1
ATOM 613 O O . GLN A 1 83 ? -0.030 0.855 9.213 1.00 92.56 83 GLN A O 1
ATOM 618 N N . SER A 1 84 ? -1.060 -0.027 7.413 1.00 92.81 84 SER A N 1
ATOM 619 C CA . SER A 1 84 ? -2.380 0.471 7.780 1.00 92.81 84 SER A CA 1
ATOM 620 C C . SER A 1 84 ? -2.895 -0.195 9.054 1.00 92.81 84 SER A C 1
ATOM 622 O O . SER A 1 84 ? -2.777 -1.414 9.206 1.00 92.81 84 SER A O 1
ATOM 624 N N . GLU A 1 85 ? -3.552 0.581 9.902 1.00 92.94 85 GLU A N 1
ATOM 625 C CA . GLU A 1 85 ? -4.225 0.111 11.111 1.00 92.94 85 GLU A CA 1
ATOM 626 C C . GLU A 1 85 ? -5.744 0.247 10.963 1.00 92.94 85 GLU A C 1
ATOM 628 O O . GLU A 1 85 ? -6.244 1.106 10.235 1.00 92.94 85 GLU A O 1
ATOM 633 N N . THR A 1 86 ? -6.493 -0.630 11.630 1.00 93.12 86 THR A N 1
ATOM 634 C CA . THR A 1 86 ? -7.962 -0.578 11.678 1.00 93.12 86 THR A CA 1
ATOM 635 C C . THR A 1 86 ? -8.428 0.318 12.813 1.00 93.12 86 THR A C 1
ATOM 637 O O . THR A 1 86 ? -7.871 0.238 13.909 1.00 93.12 86 THR A O 1
ATOM 640 N N . ALA A 1 87 ? -9.519 1.054 12.606 1.00 94.00 87 ALA A N 1
ATOM 641 C CA . ALA A 1 87 ? -10.176 1.771 13.691 1.00 94.00 87 ALA A CA 1
ATOM 642 C C . ALA A 1 87 ? -10.743 0.797 14.740 1.00 94.00 87 ALA A C 1
ATOM 644 O O . ALA A 1 87 ? -11.368 -0.213 14.391 1.00 94.00 87 ALA A O 1
ATOM 645 N N . ILE A 1 88 ? -10.531 1.115 16.018 1.00 94.31 88 ILE A N 1
ATOM 646 C CA . ILE A 1 88 ? -11.134 0.434 17.166 1.00 94.31 88 ILE A CA 1
ATOM 647 C C . ILE A 1 88 ? -11.939 1.470 17.937 1.00 94.31 88 ILE A C 1
ATOM 649 O O . ILE A 1 88 ? -11.444 2.547 18.265 1.00 94.31 88 ILE A O 1
ATOM 653 N N . LEU A 1 89 ? -13.197 1.145 18.190 1.00 94.69 89 LEU A N 1
ATOM 654 C CA . LEU A 1 89 ? -14.174 2.045 18.776 1.00 94.69 89 LEU A CA 1
ATOM 655 C C . LEU A 1 89 ? -14.943 1.295 19.855 1.00 94.69 89 LEU A C 1
ATOM 657 O O . LEU A 1 89 ? -15.122 0.077 19.772 1.00 94.69 89 LEU A O 1
ATOM 661 N N . THR A 1 90 ? -15.474 2.034 20.812 1.00 94.75 90 THR A N 1
ATOM 662 C CA . THR A 1 90 ? -16.453 1.521 21.759 1.00 94.75 90 THR A CA 1
ATOM 663 C C . THR A 1 90 ? -17.807 2.144 21.446 1.00 94.75 90 THR A C 1
ATOM 665 O O . THR A 1 90 ? -17.930 3.362 21.303 1.00 94.75 90 THR A O 1
ATOM 668 N N . ALA A 1 91 ? -18.822 1.293 21.316 1.00 94.38 91 ALA A N 1
ATOM 669 C CA . ALA A 1 91 ? -20.199 1.679 21.061 1.00 94.38 91 ALA A CA 1
ATOM 670 C C . ALA A 1 91 ? -21.124 1.126 22.147 1.00 94.38 91 ALA A C 1
ATOM 672 O O . ALA A 1 91 ? -20.866 0.077 22.738 1.00 94.38 91 ALA A O 1
ATOM 673 N N . GLU A 1 92 ? -22.218 1.825 22.405 1.00 94.50 92 GLU A N 1
ATOM 674 C CA . GLU A 1 92 ? -23.269 1.374 23.306 1.00 94.50 92 GLU A CA 1
ATOM 675 C C . GLU A 1 92 ? -24.466 0.881 22.506 1.00 94.50 92 GLU A C 1
ATOM 677 O O . GLU A 1 92 ? -24.961 1.565 21.609 1.00 94.50 92 GLU A O 1
ATOM 682 N N . LEU A 1 93 ? -24.929 -0.318 22.851 1.00 93.00 93 LEU A N 1
ATOM 683 C CA . LEU A 1 93 ? -26.149 -0.908 22.328 1.00 93.00 93 LEU A CA 1
ATOM 684 C C . LEU A 1 93 ? -27.146 -1.094 23.468 1.00 93.00 93 LEU A C 1
ATOM 686 O O . LEU A 1 93 ? -26.850 -1.754 24.467 1.00 93.00 93 LEU A O 1
ATOM 690 N N . THR A 1 94 ? -28.346 -0.547 23.316 1.00 92.88 94 THR A N 1
ATOM 691 C CA . THR A 1 94 ? -29.437 -0.813 24.253 1.00 92.88 94 THR A CA 1
ATOM 692 C C . THR A 1 94 ? -29.894 -2.262 24.090 1.00 92.88 94 THR A C 1
ATOM 694 O O . THR A 1 94 ? -30.178 -2.731 22.991 1.00 92.88 94 THR A O 1
ATOM 697 N N . ALA A 1 95 ? -29.917 -3.011 25.188 1.00 91.19 95 ALA A N 1
ATOM 698 C CA . ALA A 1 95 ? -30.312 -4.412 25.191 1.00 91.19 95 ALA A CA 1
ATOM 699 C C . ALA A 1 95 ? -30.872 -4.801 26.554 1.00 91.19 95 ALA A C 1
ATOM 701 O O . ALA A 1 95 ? -30.467 -4.274 27.579 1.00 91.19 95 ALA A O 1
ATOM 702 N N . THR A 1 96 ? -31.789 -5.756 26.591 1.00 90.50 96 THR A N 1
ATOM 703 C CA . THR A 1 96 ? -32.390 -6.251 27.831 1.00 90.50 96 THR A CA 1
ATOM 704 C C . THR A 1 96 ? -31.290 -6.819 28.730 1.00 90.50 96 THR A C 1
ATOM 706 O O . THR A 1 96 ? -30.399 -7.522 28.247 1.00 90.50 96 THR A O 1
ATOM 709 N N . ALA A 1 97 ? -31.331 -6.538 30.034 1.00 89.50 97 ALA A N 1
ATOM 710 C CA . ALA A 1 97 ? -30.301 -7.009 30.960 1.00 89.50 97 ALA A CA 1
ATOM 711 C C . ALA A 1 97 ? -30.136 -8.541 30.889 1.00 89.50 97 ALA A C 1
ATOM 713 O O . ALA A 1 97 ? -31.122 -9.278 30.906 1.00 89.50 97 ALA A O 1
ATOM 714 N N . GLY A 1 98 ? -28.889 -9.011 30.804 1.00 88.19 98 GLY A N 1
ATOM 715 C CA . GLY A 1 98 ? -28.566 -10.429 30.605 1.00 88.19 98 GLY A CA 1
ATOM 716 C C . GLY A 1 98 ? -28.537 -10.889 29.142 1.00 88.19 98 GLY A C 1
ATOM 717 O O . GLY A 1 98 ? -28.222 -12.050 28.890 1.00 88.19 98 GLY A O 1
ATOM 718 N N . THR A 1 99 ? -28.817 -10.009 28.173 1.00 89.94 99 THR A N 1
ATOM 719 C CA . THR A 1 99 ? -28.627 -10.314 26.744 1.00 89.94 99 THR A CA 1
ATOM 720 C C . THR A 1 99 ? -27.139 -10.426 26.432 1.00 89.94 99 THR A C 1
ATOM 722 O O . THR A 1 99 ? -26.367 -9.527 26.767 1.00 89.94 99 THR A O 1
ATOM 725 N N . VAL A 1 100 ? -26.741 -11.514 25.774 1.00 90.81 100 VAL A N 1
ATOM 726 C CA . VAL A 1 100 ? -25.355 -11.765 25.367 1.00 90.81 100 VAL A CA 1
ATOM 727 C C . VAL A 1 100 ? -25.168 -11.337 23.916 1.00 90.81 100 VAL A C 1
ATOM 729 O O . VAL A 1 100 ? -25.874 -11.812 23.027 1.00 90.81 100 VAL A O 1
ATOM 732 N N . ILE A 1 101 ? -24.202 -10.455 23.678 1.00 91.31 101 ILE A N 1
ATOM 733 C CA . ILE A 1 101 ? -23.732 -10.075 22.349 1.00 91.31 101 ILE A CA 1
ATOM 734 C C . ILE A 1 101 ? -22.451 -10.865 22.081 1.00 91.31 101 ILE A C 1
ATOM 736 O O . ILE A 1 101 ? -21.435 -10.593 22.726 1.00 91.31 101 ILE A O 1
ATOM 740 N N . PRO A 1 102 ? -22.468 -11.841 21.160 1.00 91.38 102 PRO A N 1
ATOM 741 C CA . PRO A 1 102 ? -21.305 -12.672 20.904 1.00 91.38 102 PRO A CA 1
ATOM 742 C C . PRO A 1 102 ? -20.177 -11.873 20.243 1.00 91.38 102 PRO A C 1
ATOM 744 O O . PRO A 1 102 ? -20.401 -10.892 19.518 1.00 91.38 102 PRO A O 1
ATOM 747 N N . ALA A 1 103 ? -18.945 -12.339 20.451 1.00 92.31 103 ALA A N 1
ATOM 748 C CA . ALA A 1 103 ? -17.806 -11.893 19.659 1.00 92.31 103 ALA A CA 1
ATOM 749 C C . ALA A 1 103 ? -18.049 -12.209 18.176 1.00 92.31 103 ALA A C 1
ATOM 751 O O . ALA A 1 103 ? -18.605 -13.254 17.834 1.00 92.31 103 ALA A O 1
ATOM 752 N N . GLY A 1 104 ? -17.614 -11.327 17.282 1.00 91.75 104 GLY A N 1
ATOM 753 C CA . GLY A 1 104 ? -17.800 -11.525 15.849 1.00 91.75 104 GLY A CA 1
ATOM 754 C C . GLY A 1 104 ? -19.121 -11.005 15.277 1.00 91.75 104 GLY A C 1
ATOM 755 O O . GLY A 1 104 ? -19.332 -11.142 14.074 1.00 91.75 104 GLY A O 1
ATOM 756 N N . THR A 1 105 ? -19.976 -10.384 16.092 1.00 92.31 105 THR A N 1
ATOM 757 C CA . THR A 1 105 ? -21.213 -9.738 15.629 1.00 92.31 105 THR A CA 1
ATOM 758 C C . THR A 1 105 ? -20.876 -8.591 14.680 1.00 92.31 105 THR A C 1
ATOM 760 O O . THR A 1 105 ? -20.026 -7.759 15.001 1.00 92.31 105 THR A O 1
ATOM 763 N N . GLU A 1 106 ? -21.530 -8.552 13.517 1.00 94.69 106 GLU A N 1
ATOM 764 C CA . GLU A 1 106 ? -21.299 -7.537 12.487 1.00 94.69 106 GLU A CA 1
ATOM 765 C C . GLU A 1 106 ? -22.283 -6.367 12.601 1.00 94.69 106 GLU A C 1
ATOM 767 O O . GLU A 1 106 ? -23.498 -6.548 12.716 1.00 94.69 106 GLU A O 1
ATOM 772 N N . PHE A 1 107 ? -21.731 -5.164 12.514 1.00 94.06 107 PHE A N 1
ATOM 773 C CA . PHE A 1 107 ? -22.422 -3.885 12.486 1.00 94.06 107 PHE A CA 1
ATOM 774 C C . PHE A 1 107 ? -22.028 -3.140 11.210 1.00 94.06 107 PHE A C 1
ATOM 776 O O . PHE A 1 107 ? -20.896 -3.262 10.750 1.00 94.06 107 PHE A O 1
ATOM 783 N N . THR A 1 108 ? -22.938 -2.371 10.628 1.00 95.69 108 THR A N 1
ATOM 784 C CA . THR A 1 108 ? -22.662 -1.493 9.485 1.00 95.69 108 THR A CA 1
ATOM 785 C C . THR A 1 108 ? -22.833 -0.055 9.944 1.00 95.69 108 THR A C 1
ATOM 787 O O . THR A 1 108 ? -23.875 0.283 10.495 1.00 95.69 108 THR A O 1
ATOM 790 N N . ALA A 1 109 ? -21.815 0.783 9.778 1.00 94.19 109 ALA A N 1
ATOM 791 C CA . ALA A 1 109 ? -21.915 2.178 10.191 1.00 94.19 109 ALA A CA 1
ATOM 792 C C . ALA A 1 109 ? -22.692 3.002 9.164 1.00 94.19 109 ALA A C 1
ATOM 794 O O . ALA A 1 109 ? -22.434 2.912 7.963 1.00 94.19 109 ALA A O 1
ATOM 795 N N . ASP A 1 110 ? -23.603 3.847 9.638 1.00 91.94 110 ASP A N 1
ATOM 796 C CA . ASP A 1 110 ? -24.462 4.647 8.762 1.00 91.94 110 ASP A CA 1
ATOM 797 C C . ASP A 1 110 ? -23.695 5.817 8.117 1.00 91.94 110 ASP A C 1
ATOM 799 O O . ASP A 1 110 ? -24.047 6.275 7.030 1.00 91.94 110 ASP A O 1
ATOM 803 N N . ALA A 1 111 ? -22.603 6.265 8.749 1.00 90.56 111 ALA A N 1
ATOM 804 C CA . ALA A 1 111 ? -21.783 7.380 8.275 1.00 90.56 111 ALA A CA 1
ATOM 805 C C . ALA A 1 111 ? -20.923 7.034 7.043 1.00 90.56 111 ALA A C 1
ATOM 807 O O . ALA A 1 111 ? -20.804 7.848 6.127 1.00 90.56 111 ALA A O 1
ATOM 808 N N . ASN A 1 112 ? -20.318 5.839 7.005 1.00 89.50 112 ASN A N 1
ATOM 809 C CA . ASN A 1 112 ? -19.386 5.431 5.942 1.00 89.50 112 ASN A CA 1
ATOM 810 C C . ASN A 1 112 ? -19.793 4.143 5.198 1.00 89.50 112 ASN A C 1
ATOM 812 O O . ASN A 1 112 ? -19.164 3.794 4.200 1.00 89.50 112 ASN A O 1
ATOM 816 N N . GLY A 1 113 ? -20.834 3.435 5.650 1.00 91.12 113 GLY A N 1
ATOM 817 C CA . GLY A 1 113 ? -21.306 2.185 5.050 1.00 91.12 113 GLY A CA 1
ATOM 818 C C . GLY A 1 113 ? -20.365 0.989 5.234 1.00 91.12 113 GLY A C 1
ATOM 819 O O . GLY A 1 113 ? -20.568 -0.048 4.597 1.00 91.12 113 GLY A O 1
ATOM 820 N N . LEU A 1 114 ? -19.328 1.112 6.068 1.00 94.38 114 LEU A N 1
ATOM 821 C CA . LEU A 1 114 ? -18.355 0.051 6.318 1.00 94.38 114 LEU A CA 1
ATOM 822 C C . LEU A 1 114 ? -18.812 -0.886 7.432 1.00 94.38 114 LEU A C 1
ATOM 824 O O . LEU A 1 114 ? -19.641 -0.549 8.280 1.00 94.38 114 LEU A O 1
ATOM 828 N N . ARG A 1 115 ? -18.242 -2.093 7.420 1.00 94.62 115 ARG A N 1
ATOM 829 C CA . ARG A 1 115 ? -18.537 -3.137 8.400 1.00 94.62 115 ARG A CA 1
ATOM 830 C C . ARG A 1 115 ? -17.578 -3.074 9.578 1.00 94.62 115 ARG A C 1
ATOM 832 O O . ARG A 1 115 ? -16.364 -2.972 9.405 1.00 94.62 115 ARG A O 1
ATOM 839 N N . TYR A 1 116 ? -18.137 -3.242 10.763 1.00 95.12 116 TYR A N 1
ATOM 840 C CA . TYR A 1 116 ? -17.454 -3.314 12.043 1.00 95.12 116 TYR A CA 1
ATOM 841 C C . TYR A 1 116 ? -17.825 -4.621 12.728 1.00 95.12 116 TYR A C 1
ATOM 843 O O . TYR A 1 116 ? -18.932 -5.130 12.563 1.00 95.12 116 TYR A O 1
ATOM 851 N N . ARG A 1 117 ? -16.901 -5.183 13.498 1.00 94.94 117 ARG A N 1
ATOM 852 C CA . ARG A 1 117 ? -17.083 -6.467 14.168 1.00 94.94 117 ARG A CA 1
ATOM 853 C C . ARG A 1 117 ? -16.737 -6.366 15.646 1.00 94.94 117 ARG A C 1
ATOM 855 O O . ARG A 1 117 ? -15.714 -5.774 15.988 1.00 94.94 117 ARG A O 1
ATOM 862 N N . THR A 1 118 ? -17.545 -6.973 16.513 1.00 94.31 118 THR A N 1
ATOM 863 C CA . THR A 1 118 ? -17.240 -7.039 17.952 1.00 94.31 118 THR A CA 1
ATOM 864 C C . THR A 1 118 ? -15.991 -7.874 18.219 1.00 94.31 118 THR A C 1
ATOM 866 O O . THR A 1 118 ? -15.839 -8.976 17.684 1.00 94.31 118 THR A O 1
ATOM 869 N N . THR A 1 119 ? -15.085 -7.352 19.047 1.00 91.62 119 THR A N 1
ATOM 870 C CA . THR A 1 119 ? -13.809 -8.011 19.379 1.00 91.62 119 THR A CA 1
ATOM 871 C C . THR A 1 119 ? -13.957 -9.069 20.469 1.00 91.62 119 THR A C 1
ATOM 873 O O . THR A 1 119 ? -13.217 -10.052 20.473 1.00 91.62 119 THR A O 1
ATOM 876 N N . ALA A 1 120 ? -14.923 -8.887 21.369 1.00 90.62 120 ALA A N 1
ATOM 877 C CA . ALA A 1 120 ? -15.191 -9.765 22.498 1.00 90.62 120 ALA A CA 1
ATOM 878 C C . ALA A 1 120 ? -16.698 -9.954 22.709 1.00 90.62 120 ALA A C 1
ATOM 880 O O . ALA A 1 120 ? -17.515 -9.172 22.219 1.00 90.62 120 ALA A O 1
ATOM 881 N N . GLU A 1 121 ? -17.051 -11.012 23.437 1.00 91.38 121 GLU A N 1
ATOM 882 C CA . GLU A 1 121 ? -18.413 -11.220 23.918 1.00 91.38 121 GLU A CA 1
ATOM 883 C C . GLU A 1 121 ? -18.704 -10.253 25.069 1.00 91.38 121 GLU A C 1
ATOM 885 O O . GLU A 1 121 ? -17.880 -10.080 25.968 1.00 91.38 121 GLU A O 1
ATOM 890 N N . VAL A 1 122 ? -19.884 -9.634 25.044 1.00 92.50 122 VAL A N 1
ATOM 891 C CA . VAL A 1 122 ? -20.338 -8.701 26.079 1.00 92.50 122 VAL A CA 1
ATOM 892 C C . VAL A 1 122 ? -21.748 -9.076 26.502 1.00 92.50 122 VAL A C 1
ATOM 894 O O . VAL A 1 122 ? -22.622 -9.292 25.668 1.00 92.50 122 VAL A O 1
ATOM 897 N N . THR A 1 123 ? -21.990 -9.123 27.810 1.00 90.62 123 THR A N 1
ATOM 898 C CA . THR A 1 123 ? -23.343 -9.264 28.357 1.00 90.62 123 THR A CA 1
ATOM 899 C C . THR A 1 123 ? -23.867 -7.899 28.780 1.00 90.62 123 THR A C 1
ATOM 901 O O . THR A 1 123 ? -23.175 -7.161 29.479 1.00 90.62 123 THR A O 1
ATOM 904 N N . SER A 1 124 ? -25.092 -7.570 28.376 1.00 90.44 124 SER A N 1
ATOM 905 C CA . SER A 1 124 ? -25.765 -6.335 28.776 1.00 90.44 124 SER A CA 1
ATOM 906 C C . SER A 1 124 ? -25.978 -6.278 30.289 1.00 90.44 124 SER A C 1
ATOM 908 O O . SER A 1 124 ? -26.516 -7.214 30.895 1.00 90.44 124 SER A O 1
ATOM 910 N N . VAL A 1 125 ? -25.618 -5.143 30.886 1.00 88.25 125 VAL A N 1
ATOM 911 C CA . VAL A 1 125 ? -25.821 -4.834 32.303 1.00 88.25 125 VAL A CA 1
ATOM 912 C C . VAL A 1 125 ? -26.702 -3.593 32.390 1.00 88.25 125 VAL A C 1
ATOM 914 O O . VAL A 1 125 ? -26.460 -2.603 31.710 1.00 88.25 125 VAL A O 1
ATOM 917 N N . LEU A 1 126 ? -27.749 -3.639 33.221 1.00 86.31 126 LEU A N 1
ATOM 918 C CA . LEU A 1 126 ? -28.668 -2.507 33.434 1.00 86.31 126 LEU A CA 1
ATOM 919 C C . LEU A 1 126 ? -29.322 -1.950 32.150 1.00 86.31 126 LEU A C 1
ATOM 921 O O . LEU A 1 126 ? -29.698 -0.783 32.112 1.00 86.31 126 LEU A O 1
ATOM 925 N N . GLY A 1 127 ? -29.504 -2.774 31.115 1.00 87.69 127 GLY A N 1
ATOM 926 C CA . GLY A 1 127 ? -30.173 -2.345 29.883 1.00 87.69 127 GLY A CA 1
ATOM 927 C C . GLY A 1 127 ? -29.230 -1.854 28.774 1.00 87.69 127 GLY A C 1
ATOM 928 O O . GLY A 1 127 ? -29.699 -1.470 27.703 1.00 87.69 127 GLY A O 1
ATOM 929 N N . ILE A 1 128 ? -27.914 -1.838 29.013 1.00 90.50 128 ILE A N 1
ATOM 930 C CA . ILE A 1 128 ? -26.909 -1.316 28.079 1.00 90.50 128 ILE A CA 1
ATOM 931 C C . ILE A 1 128 ? -25.778 -2.335 27.929 1.00 90.50 128 ILE A C 1
ATOM 933 O O . ILE A 1 128 ? -25.312 -2.929 28.902 1.00 90.50 128 ILE A O 1
ATOM 937 N N . ALA A 1 129 ? -25.346 -2.559 26.694 1.00 91.19 129 ALA A N 1
ATOM 938 C CA . ALA A 1 129 ? -24.159 -3.329 26.370 1.00 91.19 129 ALA A CA 1
ATOM 939 C C . ALA A 1 129 ? -23.107 -2.408 25.744 1.00 91.19 129 ALA A C 1
ATOM 941 O O . ALA A 1 129 ? -23.289 -1.903 24.637 1.00 91.19 129 ALA A O 1
ATOM 942 N N . THR A 1 130 ? -22.002 -2.204 26.455 1.00 93.50 130 THR A N 1
ATOM 943 C CA . THR A 1 130 ? -20.838 -1.462 25.959 1.00 93.50 130 THR A CA 1
ATOM 944 C C . THR A 1 130 ? -19.942 -2.420 25.182 1.00 93.50 130 THR A C 1
ATOM 946 O O . THR A 1 130 ? -19.263 -3.261 25.769 1.00 93.50 130 THR A O 1
ATOM 949 N N . ILE A 1 131 ? -19.975 -2.328 23.857 1.00 93.88 131 ILE A N 1
ATOM 950 C CA . ILE A 1 131 ? -19.276 -3.230 22.945 1.00 93.88 131 ILE A CA 1
ATOM 951 C C . ILE A 1 131 ? -18.065 -2.547 22.324 1.00 93.88 131 ILE A C 1
ATOM 953 O O . ILE A 1 131 ? -18.157 -1.443 21.793 1.00 93.88 131 ILE A O 1
ATOM 957 N N . GLN A 1 132 ? -16.928 -3.237 22.334 1.00 95.44 132 GLN A N 1
ATOM 958 C CA . GLN A 1 132 ? -15.780 -2.823 21.541 1.00 95.44 132 GLN A CA 1
ATOM 959 C C . GLN A 1 132 ? -15.897 -3.417 20.137 1.00 95.44 132 GLN A C 1
ATOM 961 O O . GLN A 1 132 ? -16.045 -4.631 19.961 1.00 95.44 132 GLN A O 1
ATOM 966 N N . ILE A 1 133 ? -15.823 -2.551 19.136 1.00 94.38 133 ILE A N 1
ATOM 967 C CA . ILE A 1 133 ? -15.952 -2.883 17.724 1.00 94.38 133 ILE A CA 1
ATOM 968 C C . ILE A 1 133 ? -14.688 -2.479 16.967 1.00 94.38 133 ILE A C 1
ATOM 970 O O . ILE A 1 133 ? -14.041 -1.476 17.262 1.00 94.38 133 ILE A O 1
ATOM 974 N N . ARG A 1 134 ? -14.328 -3.278 15.966 1.00 95.12 134 ARG A N 1
ATOM 975 C CA . ARG A 1 134 ? -13.195 -3.029 15.073 1.00 95.12 134 ARG A CA 1
ATOM 976 C C . ARG A 1 134 ? -13.679 -2.969 13.632 1.00 95.12 134 ARG A C 1
ATOM 978 O O . ARG A 1 134 ? -14.441 -3.843 13.220 1.00 95.12 134 ARG A O 1
ATOM 985 N N . CYS A 1 135 ? -13.215 -1.983 12.869 1.00 94.88 135 CYS A N 1
ATOM 986 C CA . CYS A 1 135 ? -13.482 -1.909 11.432 1.00 94.88 135 CYS A CA 1
ATOM 987 C C . CYS A 1 135 ? -12.879 -3.124 10.706 1.00 94.88 135 CYS A C 1
ATOM 989 O O . CYS A 1 135 ? -11.755 -3.533 11.000 1.00 94.88 135 CYS A O 1
ATOM 991 N N . VAL A 1 136 ? -13.622 -3.709 9.766 1.00 93.50 136 VAL A N 1
ATOM 992 C CA . VAL A 1 136 ? -13.130 -4.819 8.933 1.00 93.50 136 VAL A CA 1
ATOM 993 C C . VAL A 1 136 ? -12.082 -4.326 7.933 1.00 93.50 136 VAL A C 1
ATOM 995 O O . VAL A 1 136 ? -11.101 -5.024 7.687 1.00 93.50 136 VAL A O 1
ATOM 998 N N . GLU A 1 137 ? -12.272 -3.120 7.399 1.00 91.62 137 GLU A N 1
ATOM 999 C CA . GLU A 1 137 ? -11.319 -2.466 6.501 1.00 91.62 137 GLU A CA 1
ATOM 1000 C C . GLU A 1 137 ? -10.272 -1.675 7.296 1.00 91.62 137 GLU A C 1
ATOM 1002 O O . GLU A 1 137 ? -10.572 -1.070 8.332 1.00 91.62 137 GLU A O 1
ATOM 1007 N N . THR A 1 138 ? -9.031 -1.672 6.813 1.00 91.25 138 THR A N 1
ATOM 1008 C CA . THR A 1 138 ? -7.945 -0.873 7.395 1.00 91.25 138 THR A CA 1
ATOM 1009 C C . THR A 1 138 ? -7.927 0.533 6.798 1.00 91.25 138 THR A C 1
ATOM 1011 O O . THR A 1 138 ? -8.451 0.770 5.710 1.00 91.25 138 THR A O 1
ATOM 1014 N N . GLY A 1 139 ? -7.292 1.473 7.498 1.00 91.19 139 GLY A N 1
ATOM 1015 C CA . GLY A 1 139 ? -7.104 2.828 6.991 1.00 91.19 139 GLY A CA 1
ATOM 1016 C C . GLY A 1 139 ? -8.045 3.869 7.585 1.00 91.19 139 GLY A C 1
ATOM 1017 O O . GLY A 1 139 ? -8.911 3.576 8.414 1.00 91.19 139 GLY A O 1
ATOM 1018 N N . ILE A 1 140 ? -7.862 5.113 7.144 1.00 91.38 140 ILE A N 1
ATOM 1019 C CA . ILE A 1 140 ? -8.579 6.285 7.664 1.00 91.38 140 ILE A CA 1
ATOM 1020 C C . ILE A 1 140 ? -10.081 6.242 7.357 1.00 91.38 140 ILE A C 1
ATOM 1022 O O . ILE A 1 140 ? -10.885 6.828 8.077 1.00 91.38 140 ILE A O 1
ATOM 1026 N N . VAL A 1 141 ? -10.465 5.511 6.307 1.00 91.69 141 VAL A N 1
ATOM 1027 C CA . VAL A 1 141 ? -11.856 5.354 5.857 1.00 91.69 141 VAL A CA 1
ATOM 1028 C C . VAL A 1 141 ? -12.756 4.706 6.914 1.00 91.69 141 VAL A C 1
ATOM 1030 O O . VAL A 1 141 ? -13.958 4.955 6.928 1.00 91.69 141 VAL A O 1
ATOM 1033 N N . GLY A 1 142 ? -12.173 3.905 7.811 1.00 88.44 142 GLY A N 1
ATOM 1034 C CA . GLY A 1 142 ? -12.873 3.226 8.901 1.00 88.44 142 GLY A CA 1
ATOM 1035 C C . GLY A 1 142 ? -13.083 4.077 10.154 1.00 88.44 142 GLY A C 1
ATOM 1036 O O . GLY A 1 142 ? -13.607 3.560 11.142 1.00 88.44 142 GLY A O 1
ATOM 1037 N N . ASN A 1 143 ? -12.671 5.344 10.161 1.00 92.75 143 ASN A N 1
ATOM 1038 C CA . ASN A 1 143 ? -12.845 6.209 11.325 1.00 92.75 143 ASN A CA 1
ATOM 1039 C C . ASN A 1 143 ? -14.293 6.683 11.455 1.00 92.75 143 ASN A C 1
ATOM 1041 O O . ASN A 1 143 ? -14.907 7.086 10.470 1.00 92.75 143 ASN A O 1
ATOM 1045 N N . LEU A 1 144 ? -14.800 6.641 12.686 1.00 93.12 144 LEU A N 1
ATOM 1046 C CA . LEU A 1 144 ? -16.081 7.212 13.094 1.00 93.12 144 LEU A CA 1
ATOM 1047 C C . LEU A 1 144 ? -15.843 8.179 14.249 1.00 93.12 144 LEU A C 1
ATOM 1049 O O . LEU A 1 144 ? -14.863 8.047 14.989 1.00 93.12 144 LEU A O 1
ATOM 1053 N N . GLU A 1 145 ? -16.752 9.127 14.406 1.00 93.44 145 GLU A N 1
ATOM 1054 C CA . GLU A 1 145 ? -16.752 10.087 15.498 1.00 93.44 145 GLU A CA 1
ATOM 1055 C C . GLU A 1 145 ? -17.694 9.648 16.626 1.00 93.44 145 GLU A C 1
ATOM 1057 O O . GLU A 1 145 ? -18.573 8.797 16.470 1.00 93.44 145 GLU A O 1
ATOM 1062 N N . VAL A 1 146 ? -17.503 10.230 17.811 1.00 93.69 146 VAL A N 1
ATOM 1063 C CA . VAL A 1 146 ? -18.417 10.011 18.936 1.00 93.69 146 VAL A CA 1
ATOM 1064 C C . VAL A 1 146 ? -19.795 10.561 18.572 1.00 93.69 146 VAL A C 1
ATOM 1066 O O . VAL A 1 146 ? -19.925 11.725 18.201 1.00 93.69 146 VAL A O 1
ATOM 1069 N N . GLY A 1 147 ? -20.825 9.732 18.727 1.00 92.31 147 GLY A N 1
ATOM 1070 C CA . GLY A 1 147 ? -22.197 10.035 18.323 1.00 92.31 147 GLY A CA 1
ATOM 1071 C C . GLY A 1 147 ? -22.612 9.414 16.988 1.00 92.31 147 GLY A C 1
ATOM 1072 O O . GLY A 1 147 ? -23.810 9.399 16.700 1.00 92.31 147 GLY A O 1
ATOM 1073 N N . ASP A 1 148 ? -21.679 8.854 16.211 1.00 94.50 148 ASP A N 1
ATOM 1074 C CA . ASP A 1 148 ? -22.028 8.104 15.004 1.00 94.50 148 ASP A CA 1
ATOM 1075 C C . ASP A 1 148 ? -22.803 6.830 15.346 1.00 94.50 148 ASP A C 1
ATOM 1077 O O . ASP A 1 148 ? -22.640 6.228 16.411 1.00 94.50 148 ASP A O 1
ATOM 1081 N N . THR A 1 149 ? -23.662 6.413 14.420 1.00 94.00 149 THR A N 1
ATOM 1082 C CA . THR A 1 149 ? -24.573 5.281 14.604 1.00 94.00 149 THR A CA 1
ATOM 1083 C C . THR A 1 149 ? -24.177 4.098 13.728 1.00 94.00 149 THR A C 1
ATOM 1085 O O . THR A 1 149 ? -23.660 4.253 12.616 1.00 94.00 149 THR A O 1
ATOM 1088 N N . LEU A 1 150 ? -24.385 2.893 14.261 1.00 94.00 150 LEU A N 1
ATOM 1089 C CA . LEU A 1 150 ? -24.174 1.635 13.560 1.00 94.00 150 LEU A CA 1
ATOM 1090 C C . LEU A 1 150 ? -25.407 0.748 13.653 1.00 94.00 150 LEU A C 1
ATOM 1092 O O . LEU A 1 150 ? -25.955 0.538 14.732 1.00 94.00 150 LEU A O 1
ATOM 1096 N N . SER A 1 151 ? -25.781 0.141 12.535 1.00 94.00 151 SER A N 1
ATOM 1097 C CA . SER A 1 151 ? -26.878 -0.810 12.442 1.00 94.00 151 SER A CA 1
ATOM 1098 C C . SER A 1 151 ? -26.380 -2.255 12.516 1.00 94.00 151 SER A C 1
ATOM 1100 O O . SER A 1 151 ? -25.421 -2.652 11.850 1.00 94.00 151 SER A O 1
ATOM 1102 N N . ILE A 1 152 ? -27.020 -3.081 13.343 1.00 92.06 152 ILE A N 1
ATOM 1103 C CA . ILE A 1 152 ? -26.667 -4.497 13.470 1.00 92.06 152 ILE A CA 1
ATOM 1104 C C . ILE A 1 152 ? -27.077 -5.265 12.207 1.00 92.06 152 ILE A C 1
ATOM 1106 O O . ILE A 1 152 ? -28.202 -5.147 11.723 1.00 92.06 152 ILE A O 1
ATOM 1110 N N . SER A 1 153 ? -26.170 -6.074 11.660 1.00 86.62 153 SER A N 1
ATOM 1111 C CA . SER A 1 153 ? -26.438 -6.839 10.430 1.00 86.62 153 SER A CA 1
ATOM 1112 C C . SER A 1 153 ? -27.236 -8.122 10.685 1.00 86.62 153 SER A C 1
ATOM 1114 O O . SER A 1 153 ? -27.951 -8.596 9.804 1.00 86.62 153 SER A O 1
ATOM 1116 N N . ALA A 1 154 ? -27.143 -8.679 11.894 1.00 84.94 154 ALA A N 1
ATOM 1117 C CA . ALA A 1 154 ? -27.906 -9.842 12.332 1.00 84.94 154 ALA A CA 1
ATOM 1118 C C . ALA A 1 154 ? -28.593 -9.531 13.662 1.00 84.94 154 ALA A C 1
ATOM 1120 O O . ALA A 1 154 ? -27.930 -9.250 14.656 1.00 84.94 154 ALA A O 1
ATOM 1121 N N . GLN A 1 155 ? -29.924 -9.577 13.683 1.00 86.44 155 GLN A N 1
ATOM 1122 C CA . GLN A 1 155 ? -30.692 -9.221 14.871 1.00 86.44 155 GLN A CA 1
ATOM 1123 C C . GLN A 1 155 ? -30.407 -10.183 16.034 1.00 86.44 155 GLN A C 1
ATOM 1125 O O . GLN A 1 155 ? -30.500 -11.402 15.883 1.00 86.44 155 GLN A O 1
ATOM 1130 N N . ILE A 1 156 ? -30.112 -9.622 17.207 1.00 87.12 156 ILE A N 1
ATOM 1131 C CA . ILE A 1 156 ? -29.952 -10.365 18.460 1.00 87.12 156 ILE A CA 1
ATOM 1132 C C . ILE A 1 156 ? -31.239 -10.204 19.266 1.00 87.12 156 ILE A C 1
ATOM 1134 O O . ILE A 1 156 ? -31.711 -9.091 19.495 1.00 87.12 156 ILE A O 1
ATOM 1138 N N . ALA A 1 157 ? -31.831 -11.319 19.696 1.00 86.44 157 ALA A N 1
ATOM 1139 C CA . ALA A 1 157 ? -33.044 -11.284 20.502 1.00 86.44 157 ALA A CA 1
ATOM 1140 C C . ALA A 1 157 ? -32.788 -10.536 21.820 1.00 86.44 157 ALA A C 1
ATOM 1142 O O . ALA A 1 157 ? -31.901 -10.906 22.585 1.00 86.44 157 ALA A O 1
ATOM 1143 N N . GLY A 1 158 ? -33.580 -9.496 22.080 1.00 82.81 158 GLY A N 1
ATOM 1144 C CA . GLY A 1 158 ? -33.448 -8.673 23.280 1.00 82.81 158 GLY A CA 1
ATOM 1145 C C . GLY A 1 158 ? -32.482 -7.496 23.150 1.00 82.81 158 GLY A C 1
ATOM 1146 O O . GLY A 1 158 ? -32.398 -6.737 24.109 1.00 82.81 158 GLY A O 1
ATOM 1147 N N . ALA A 1 159 ? -31.811 -7.305 22.009 1.00 88.88 159 ALA A N 1
ATOM 1148 C CA . ALA A 1 159 ? -31.010 -6.117 21.715 1.00 88.88 159 ALA A CA 1
ATOM 1149 C C . ALA A 1 159 ? -31.683 -5.230 20.658 1.00 88.88 159 ALA A C 1
ATOM 1151 O O . ALA A 1 159 ? -32.386 -5.731 19.775 1.00 88.88 159 ALA A O 1
ATOM 1152 N N . ASP A 1 160 ? -31.448 -3.923 20.743 1.00 90.56 160 ASP A N 1
ATOM 1153 C CA . ASP A 1 160 ? -31.846 -2.981 19.703 1.00 90.56 160 ASP A CA 1
ATOM 1154 C C . ASP A 1 160 ? -31.026 -3.184 18.424 1.00 90.56 160 ASP A C 1
ATOM 1156 O O . ASP A 1 160 ? -30.055 -3.943 18.362 1.00 90.56 160 ASP A O 1
ATOM 1160 N N . THR A 1 161 ? -31.455 -2.519 17.355 1.00 89.25 161 THR A N 1
ATOM 1161 C CA . THR A 1 161 ? -30.810 -2.626 16.045 1.00 89.25 161 THR A CA 1
ATOM 1162 C C . THR A 1 161 ? -29.756 -1.558 15.796 1.00 89.25 161 THR A C 1
ATOM 1164 O O . THR A 1 161 ? -29.009 -1.695 14.833 1.00 89.25 161 THR A O 1
ATOM 1167 N N . VAL A 1 162 ? -29.705 -0.504 16.617 1.00 92.75 162 VAL A N 1
ATOM 1168 C CA . VAL A 1 162 ? -28.813 0.648 16.433 1.00 92.75 162 VAL A CA 1
ATOM 1169 C C . VAL A 1 162 ? -27.923 0.810 17.661 1.00 92.75 162 VAL A C 1
ATOM 1171 O O . VAL A 1 162 ? -28.427 0.949 18.773 1.00 92.75 162 VAL A O 1
ATOM 1174 N N . ALA A 1 163 ? -26.611 0.801 17.448 1.00 92.00 163 ALA A N 1
ATOM 1175 C CA . ALA A 1 163 ? -25.598 1.146 18.436 1.00 92.00 163 ALA A CA 1
ATOM 1176 C C . ALA A 1 163 ? -25.054 2.554 18.163 1.00 92.00 163 ALA A C 1
ATOM 1178 O O . ALA A 1 163 ? -24.990 2.977 17.009 1.00 92.00 163 ALA A O 1
ATOM 1179 N N . THR A 1 164 ? -24.603 3.249 19.205 1.00 95.31 164 THR A N 1
ATOM 1180 C CA . THR A 1 164 ? -24.007 4.590 19.090 1.00 95.31 164 THR A CA 1
ATOM 1181 C C . THR A 1 164 ? -22.568 4.567 19.583 1.00 95.31 164 THR A C 1
ATOM 1183 O O . THR A 1 164 ? -22.299 4.048 20.665 1.00 95.31 164 THR A O 1
ATOM 1186 N N . VAL A 1 165 ? -21.635 5.138 18.821 1.00 95.44 165 VAL A N 1
ATOM 1187 C CA . VAL A 1 165 ? -20.225 5.262 19.218 1.00 95.44 165 VAL A CA 1
ATOM 1188 C C . VAL A 1 165 ? -20.105 6.226 20.394 1.00 95.44 165 VAL A C 1
ATOM 1190 O O . VAL A 1 165 ? -20.543 7.373 20.312 1.00 95.44 165 VAL A O 1
ATOM 1193 N N . THR A 1 166 ? -19.475 5.784 21.479 1.00 94.06 166 THR A N 1
ATOM 1194 C CA . THR A 1 166 ? -19.242 6.603 22.678 1.00 94.06 166 THR A CA 1
ATOM 1195 C C . THR A 1 166 ? -17.777 6.964 22.867 1.00 94.06 166 THR A C 1
ATOM 1197 O O . THR A 1 166 ? -17.482 8.041 23.386 1.00 94.06 166 THR A O 1
ATOM 1200 N N . VAL A 1 167 ? -16.853 6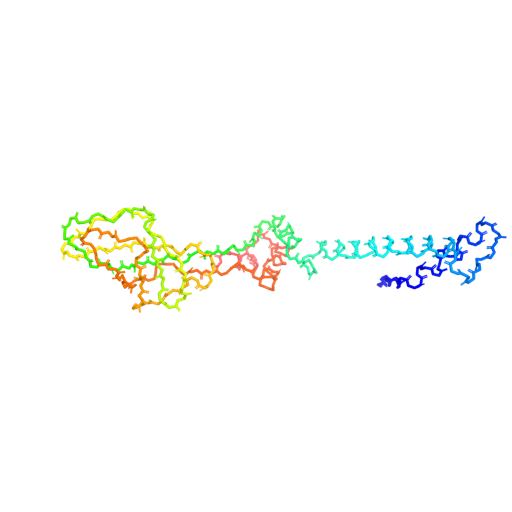.107 22.419 1.00 94.69 167 VAL A N 1
ATOM 1201 C CA . VAL A 1 167 ? -15.407 6.336 22.537 1.00 94.69 167 VAL A CA 1
ATOM 1202 C C . VAL A 1 167 ? -14.687 5.883 21.271 1.00 94.69 167 VAL A C 1
ATOM 1204 O O . VAL A 1 167 ? -14.993 4.838 20.698 1.00 94.69 167 VAL A O 1
ATOM 1207 N N . VAL A 1 168 ? -13.687 6.664 20.863 1.00 93.31 168 VAL A N 1
ATOM 1208 C CA . VAL A 1 168 ? -12.718 6.294 19.828 1.00 93.31 168 VAL A CA 1
ATOM 1209 C C . VAL A 1 168 ? -11.455 5.793 20.528 1.00 93.31 168 VAL A C 1
ATOM 1211 O O . VAL A 1 168 ? -10.705 6.597 21.079 1.00 93.31 168 VAL A O 1
ATOM 1214 N N . ASP A 1 169 ? -11.233 4.476 20.542 1.00 91.44 169 ASP A N 1
ATOM 1215 C CA . ASP A 1 169 ? -10.082 3.866 21.229 1.00 91.44 169 ASP A CA 1
ATOM 1216 C C . ASP A 1 169 ? -8.802 3.967 20.387 1.00 91.44 169 ASP A C 1
ATOM 1218 O O . ASP A 1 169 ? -7.725 4.275 20.895 1.00 91.44 169 ASP A O 1
ATOM 1222 N N . GLN A 1 170 ? -8.919 3.708 19.083 1.00 92.56 170 GLN A N 1
ATOM 1223 C CA . GLN A 1 170 ? -7.821 3.756 18.123 1.00 92.56 170 GLN A CA 1
ATOM 1224 C C . GLN A 1 170 ? -8.339 4.245 16.772 1.00 92.56 170 GLN A C 1
ATOM 1226 O O . GLN A 1 170 ? -9.323 3.723 16.247 1.00 92.56 170 GLN A O 1
ATOM 1231 N N . LEU A 1 171 ? -7.645 5.218 16.185 1.00 92.31 171 LEU A N 1
ATOM 1232 C CA . LEU A 1 171 ? -7.910 5.657 14.819 1.00 92.31 171 LEU A CA 1
ATOM 1233 C C . LEU A 1 171 ? -7.299 4.669 13.823 1.00 92.31 171 LEU A C 1
ATOM 1235 O O . LEU A 1 171 ? -6.158 4.238 13.971 1.00 92.31 171 LEU A O 1
ATOM 1239 N N . GLY A 1 172 ? -8.054 4.357 12.779 1.00 89.81 172 GLY A N 1
ATOM 1240 C CA . GLY A 1 172 ? -7.535 3.764 11.564 1.00 89.81 172 GLY A CA 1
ATOM 1241 C C . GLY A 1 172 ? -6.625 4.756 10.848 1.00 89.81 172 GLY A C 1
ATOM 1242 O O . GLY A 1 172 ? -6.935 5.945 10.715 1.00 89.81 172 GLY A O 1
ATOM 1243 N N . VAL A 1 173 ? -5.477 4.257 10.407 1.00 93.06 173 VAL A N 1
ATOM 1244 C CA . VAL A 1 173 ? -4.449 5.035 9.711 1.00 93.06 173 VAL A CA 1
ATOM 1245 C C . VAL A 1 173 ? -4.069 4.277 8.453 1.00 93.06 173 VAL A C 1
ATOM 1247 O O . VAL A 1 173 ? -3.972 3.050 8.477 1.00 93.06 173 VAL A O 1
ATOM 1250 N N . ASP A 1 174 ? -3.888 4.990 7.345 1.00 92.56 174 ASP A N 1
ATOM 1251 C CA . ASP A 1 174 ? -3.498 4.377 6.078 1.00 92.56 174 ASP A CA 1
ATOM 1252 C C . ASP A 1 174 ? -2.050 3.887 6.106 1.00 92.56 174 ASP A C 1
ATOM 1254 O O . ASP A 1 174 ? -1.218 4.331 6.901 1.00 92.56 174 ASP A O 1
ATOM 1258 N N . THR A 1 175 ? -1.739 2.972 5.188 1.00 92.69 175 THR A N 1
ATOM 1259 C CA . THR A 1 175 ? -0.349 2.584 4.953 1.00 92.69 175 THR A CA 1
ATOM 1260 C C . THR A 1 175 ? 0.441 3.816 4.530 1.00 92.69 175 THR A C 1
ATOM 1262 O O . THR A 1 175 ? 0.003 4.596 3.684 1.00 92.69 175 THR A O 1
ATOM 1265 N N . GLU A 1 176 ? 1.623 3.979 5.110 1.00 93.12 176 GLU A N 1
ATOM 1266 C CA . GLU A 1 176 ? 2.481 5.130 4.858 1.00 93.12 176 GLU A CA 1
ATOM 1267 C C . GLU A 1 176 ? 2.805 5.279 3.366 1.00 93.12 176 GLU A C 1
ATOM 1269 O O . GLU A 1 176 ? 3.147 4.312 2.677 1.00 93.12 176 GLU A O 1
ATOM 1274 N N . SER A 1 177 ? 2.711 6.508 2.861 1.00 94.25 177 SER A N 1
ATOM 1275 C CA . SER A 1 177 ? 2.981 6.809 1.459 1.00 94.25 177 SER A CA 1
ATOM 1276 C C . SER A 1 177 ? 4.475 6.685 1.133 1.00 94.25 177 SER A C 1
ATOM 1278 O O . SER A 1 177 ? 5.339 6.839 1.997 1.00 94.25 177 SER A O 1
ATOM 1280 N N . ASP A 1 178 ? 4.821 6.477 -0.142 1.00 93.00 178 ASP A N 1
ATOM 1281 C CA . ASP A 1 178 ? 6.228 6.510 -0.577 1.00 93.00 178 ASP A CA 1
ATOM 1282 C C . ASP A 1 178 ? 6.897 7.861 -0.280 1.00 93.00 178 ASP A C 1
ATOM 1284 O O . ASP A 1 178 ? 8.112 7.919 -0.086 1.00 93.00 178 ASP A O 1
ATOM 1288 N N . ALA A 1 179 ? 6.129 8.954 -0.295 1.00 93.25 179 ALA A N 1
ATOM 1289 C CA . ALA A 1 179 ? 6.636 10.299 -0.054 1.00 93.25 179 ALA A CA 1
ATOM 1290 C C . ALA A 1 179 ? 7.072 10.488 1.406 1.00 93.25 179 ALA A C 1
ATOM 1292 O O . ALA A 1 179 ? 8.135 11.063 1.637 1.00 93.25 179 ALA A O 1
ATOM 1293 N N . ASP A 1 180 ? 6.313 9.936 2.355 1.00 93.81 180 ASP A N 1
ATOM 1294 C CA . ASP A 1 180 ? 6.603 10.013 3.793 1.00 93.81 180 ASP A CA 1
ATOM 1295 C C . ASP A 1 180 ? 7.607 8.945 4.239 1.00 93.81 180 ASP A C 1
ATOM 1297 O O . ASP A 1 180 ? 8.459 9.184 5.098 1.00 93.81 180 ASP A O 1
ATOM 1301 N N . TYR A 1 181 ? 7.572 7.772 3.604 1.00 95.56 181 TYR A N 1
ATOM 1302 C CA . TYR A 1 181 ? 8.459 6.666 3.942 1.00 95.56 181 TYR A CA 1
ATOM 1303 C C . TYR A 1 181 ? 9.910 6.910 3.499 1.00 95.56 181 TYR A C 1
ATOM 1305 O O . TYR A 1 181 ? 10.857 6.674 4.256 1.00 95.56 181 TYR A O 1
ATOM 1313 N N . ARG A 1 182 ? 10.117 7.446 2.289 1.00 94.94 182 ARG A N 1
ATOM 1314 C CA . ARG A 1 182 ? 11.453 7.716 1.729 1.00 94.94 182 ARG A CA 1
ATOM 1315 C C . ARG A 1 182 ? 12.374 8.547 2.632 1.00 94.94 182 ARG A C 1
ATOM 1317 O O . ARG A 1 182 ? 13.522 8.131 2.801 1.00 94.94 182 ARG A O 1
ATOM 1324 N N . PRO A 1 183 ? 11.966 9.693 3.213 1.00 93.75 183 PRO A N 1
ATOM 1325 C CA . PRO A 1 183 ? 12.846 10.462 4.088 1.00 93.75 183 PRO A CA 1
ATOM 1326 C C . PRO A 1 183 ? 13.260 9.680 5.339 1.00 93.75 183 PRO A C 1
ATOM 1328 O O . PRO A 1 183 ? 14.402 9.830 5.768 1.00 93.75 183 PRO A O 1
ATOM 1331 N N . ARG A 1 184 ? 12.406 8.800 5.882 1.00 94.06 184 ARG A N 1
ATOM 1332 C CA . ARG A 1 184 ? 12.775 7.921 7.004 1.00 94.06 184 ARG A CA 1
ATOM 1333 C C . ARG A 1 184 ? 13.826 6.892 6.603 1.00 94.06 184 ARG A C 1
ATOM 1335 O O . ARG A 1 184 ? 14.819 6.748 7.308 1.00 94.06 184 ARG A O 1
ATOM 1342 N N . VAL A 1 185 ? 13.650 6.232 5.456 1.00 93.75 185 VAL A N 1
ATOM 1343 C CA . VAL A 1 185 ? 14.638 5.272 4.927 1.00 93.75 185 VAL A CA 1
ATOM 1344 C C . VAL A 1 185 ? 15.977 5.963 4.659 1.00 93.75 185 VAL A C 1
ATOM 1346 O O . VAL A 1 185 ? 17.023 5.469 5.067 1.00 93.75 185 VAL A O 1
ATOM 1349 N N . LEU A 1 186 ? 15.961 7.143 4.033 1.00 93.44 186 LEU A N 1
ATOM 1350 C CA . LEU A 1 186 ? 17.175 7.924 3.778 1.00 93.44 186 LEU A CA 1
ATOM 1351 C C . LEU A 1 186 ? 17.841 8.410 5.065 1.00 93.44 186 LEU A C 1
ATOM 1353 O O . LEU A 1 186 ? 19.069 8.466 5.125 1.00 93.44 186 LEU A O 1
ATOM 1357 N N . PHE A 1 187 ? 17.054 8.787 6.074 1.00 91.12 187 PHE A N 1
ATOM 1358 C CA . PHE A 1 187 ? 17.580 9.140 7.385 1.00 91.12 187 PHE A CA 1
ATOM 1359 C C . PHE A 1 187 ? 18.281 7.938 8.013 1.00 91.12 187 PHE A C 1
ATOM 1361 O O . PHE A 1 187 ? 19.435 8.078 8.395 1.00 91.12 187 PHE A O 1
ATOM 1368 N N . ALA A 1 188 ? 17.648 6.762 8.026 1.00 89.44 188 ALA A N 1
ATOM 1369 C CA . ALA A 1 188 ? 18.245 5.535 8.550 1.00 89.44 188 ALA A CA 1
ATOM 1370 C C . ALA A 1 188 ? 19.541 5.150 7.816 1.00 89.44 188 ALA A C 1
ATOM 1372 O O . ALA A 1 188 ? 20.548 4.877 8.458 1.00 89.44 188 ALA A O 1
ATOM 1373 N N . GLN A 1 189 ? 19.565 5.235 6.482 1.00 90.00 189 GLN A N 1
ATOM 1374 C CA . GLN A 1 189 ? 20.765 4.959 5.677 1.00 90.00 189 GLN A CA 1
ATOM 1375 C C . GLN A 1 189 ? 21.932 5.911 5.954 1.00 90.00 189 GLN A C 1
ATOM 1377 O O . GLN A 1 189 ? 23.094 5.543 5.800 1.00 90.00 189 GLN A O 1
ATOM 1382 N N . ARG A 1 190 ? 21.630 7.169 6.285 1.00 89.38 190 ARG A N 1
ATOM 1383 C CA . ARG A 1 190 ? 22.633 8.221 6.515 1.00 89.38 190 ARG A CA 1
ATOM 1384 C C . ARG A 1 190 ? 22.951 8.409 7.993 1.00 89.38 190 ARG A C 1
ATOM 1386 O O . ARG A 1 190 ? 23.862 9.171 8.320 1.00 89.38 190 ARG A O 1
ATOM 1393 N N . ALA A 1 191 ? 22.188 7.775 8.875 1.00 84.44 191 ALA A N 1
ATOM 1394 C CA . ALA A 1 191 ? 22.344 7.902 10.305 1.00 84.44 191 ALA A CA 1
ATOM 1395 C C . ALA A 1 191 ? 23.654 7.237 10.731 1.00 84.44 191 ALA A C 1
ATOM 1397 O O . ALA A 1 191 ? 23.828 6.028 10.623 1.00 84.44 191 ALA A O 1
ATOM 1398 N N . ILE A 1 192 ? 24.580 8.043 11.242 1.00 75.88 192 ILE A N 1
ATOM 1399 C CA . ILE A 1 192 ? 25.746 7.542 11.966 1.00 75.88 192 ILE A CA 1
ATOM 1400 C C . ILE A 1 192 ? 25.339 7.498 13.433 1.00 75.88 192 ILE A C 1
ATOM 1402 O O . ILE A 1 192 ? 25.161 8.555 14.038 1.00 75.88 192 ILE A O 1
ATOM 1406 N N . THR A 1 193 ? 25.162 6.304 13.990 1.00 72.44 193 THR A N 1
ATOM 1407 C CA . THR A 1 193 ? 24.765 6.118 15.393 1.00 72.44 193 THR A CA 1
ATOM 1408 C C . THR A 1 193 ? 25.958 5.792 16.288 1.00 72.44 193 THR A C 1
ATOM 1410 O O . THR A 1 193 ? 26.930 5.196 15.822 1.00 72.44 193 THR A O 1
ATOM 1413 N N . GLY A 1 194 ? 25.862 6.102 17.584 1.00 68.38 194 GLY A N 1
ATOM 1414 C CA . GLY A 1 194 ? 26.765 5.556 18.609 1.00 68.38 194 GLY A CA 1
ATOM 1415 C C . GLY A 1 194 ? 27.776 6.534 19.212 1.00 68.38 194 GLY A C 1
ATOM 1416 O O . GLY A 1 194 ? 28.810 6.097 19.713 1.00 68.38 194 GLY A O 1
ATOM 1417 N N . GLY A 1 195 ? 27.496 7.842 19.184 1.00 77.12 195 GLY A N 1
ATOM 1418 C CA . GLY A 1 195 ? 28.401 8.868 19.721 1.00 77.12 195 GLY A CA 1
ATOM 1419 C C . GLY A 1 195 ? 27.745 9.971 20.556 1.00 77.12 195 GLY A C 1
ATOM 1420 O O . GLY A 1 195 ? 28.436 10.915 20.929 1.00 77.12 195 GLY A O 1
ATOM 1421 N N . GLY A 1 196 ? 26.435 9.903 20.817 1.00 77.12 196 GLY A N 1
ATOM 1422 C CA . GLY A 1 196 ? 25.682 11.013 21.413 1.00 77.12 196 GLY A CA 1
ATOM 1423 C C . GLY A 1 196 ? 25.584 12.212 20.467 1.00 77.12 196 GLY A C 1
ATOM 1424 O O . GLY A 1 196 ? 25.599 13.362 20.897 1.00 77.12 196 GLY A O 1
ATOM 1425 N N . ASN A 1 197 ? 25.572 11.958 19.158 1.00 79.31 197 ASN A N 1
ATOM 1426 C CA . ASN A 1 197 ? 25.526 13.016 18.156 1.00 79.31 197 ASN A CA 1
ATOM 1427 C C . ASN A 1 197 ? 24.078 13.490 17.906 1.00 79.31 197 ASN A C 1
ATOM 1429 O O . ASN A 1 197 ? 23.109 12.943 18.429 1.00 79.31 197 ASN A O 1
ATOM 1433 N N . ALA A 1 198 ? 23.908 14.524 17.077 1.00 78.38 198 ALA A N 1
ATOM 1434 C CA . ALA A 1 198 ? 22.582 15.067 16.769 1.00 78.38 198 ALA A CA 1
ATOM 1435 C C . ALA A 1 198 ? 21.622 14.041 16.127 1.00 78.38 198 ALA A C 1
ATOM 1437 O O . ALA A 1 198 ? 20.408 14.200 16.232 1.00 78.38 198 ALA A O 1
ATOM 1438 N N . THR A 1 199 ? 22.143 13.011 15.456 1.00 79.50 199 THR A N 1
ATOM 1439 C CA . THR A 1 199 ? 21.348 11.900 14.915 1.00 79.50 199 THR A CA 1
ATOM 1440 C C . THR A 1 199 ? 20.859 10.994 16.040 1.00 79.50 199 THR A C 1
ATOM 1442 O O . THR A 1 199 ? 19.675 10.678 16.066 1.00 79.50 199 THR A O 1
ATOM 1445 N N . ASP A 1 200 ? 21.722 10.651 17.001 1.00 78.62 200 ASP A N 1
ATOM 1446 C CA . ASP A 1 200 ? 21.355 9.855 18.180 1.00 78.62 200 ASP A CA 1
ATOM 1447 C C . ASP A 1 200 ? 20.239 10.546 18.983 1.00 78.62 200 ASP A C 1
ATOM 1449 O O . ASP A 1 200 ? 19.219 9.934 19.290 1.00 78.62 200 ASP A O 1
ATOM 1453 N N . HIS A 1 201 ? 20.362 11.857 19.215 1.00 75.25 201 HIS A N 1
ATOM 1454 C CA . HIS A 1 201 ? 19.319 12.639 19.889 1.00 75.25 201 HIS A CA 1
ATOM 1455 C C . HIS A 1 201 ? 17.974 12.642 19.149 1.00 75.25 201 HIS A C 1
ATOM 1457 O O . HIS A 1 201 ? 16.933 12.699 19.794 1.00 75.25 201 HIS A O 1
ATOM 1463 N N . LYS A 1 202 ? 17.978 12.578 17.812 1.00 77.12 202 LYS A N 1
ATOM 1464 C CA . LYS A 1 202 ? 16.750 12.486 17.005 1.00 77.12 202 LYS A CA 1
ATOM 1465 C C . LYS A 1 202 ? 16.133 11.089 17.002 1.00 77.12 202 LYS A C 1
ATOM 1467 O O . LYS A 1 202 ? 14.951 10.979 16.719 1.00 77.12 202 LYS A O 1
ATOM 1472 N N . ILE A 1 203 ? 16.925 10.045 17.244 1.00 75.94 203 ILE A N 1
ATOM 1473 C CA . ILE A 1 203 ? 16.438 8.662 17.335 1.00 75.94 203 ILE A CA 1
ATOM 1474 C C . ILE A 1 203 ? 15.832 8.392 18.720 1.00 75.94 203 ILE A C 1
ATOM 1476 O O . ILE A 1 203 ? 14.890 7.614 18.822 1.00 75.94 203 ILE A O 1
ATOM 1480 N N . TRP A 1 204 ? 16.379 8.995 19.782 1.00 73.00 204 TRP A N 1
ATOM 1481 C CA . TRP A 1 204 ? 15.909 8.785 21.160 1.00 73.00 204 TRP A CA 1
ATOM 1482 C C . TRP A 1 204 ? 14.681 9.609 21.559 1.00 73.00 204 TRP A C 1
ATOM 1484 O O . TRP A 1 204 ? 14.025 9.247 22.535 1.00 73.00 204 TRP A O 1
ATOM 1494 N N . ALA A 1 205 ? 14.434 10.731 20.881 1.00 61.09 205 ALA A N 1
ATOM 1495 C CA . ALA A 1 205 ? 13.279 11.597 21.118 1.00 61.09 205 ALA A CA 1
ATOM 1496 C C . ALA A 1 205 ? 12.020 11.042 20.440 1.00 61.09 205 ALA A C 1
ATOM 1498 O O . ALA A 1 205 ? 10.942 11.154 21.062 1.00 61.09 205 ALA A O 1
#

Foldseek 3Di:
DDDDDDDLVVQLVVQLVVVCVVVVHHFDPDPPRPSSVVSSVVSVVVSVVVVVVVLVVLLPDLVRRADPSVQVLCVVLVRHWDAWAWWKFKKKWFFDAQFKDAWQFWKAWPVQRFIKTFHHIFGDHPRMTTTIIITPDAAQSNDDDFQTKIATPDDGPGIDGIITTHGGPDGTHHTDHSVRSSVVSVLSVPQDDDDPDPSPVVVVD

Radius of gyration: 30.27 Å; chains: 1; bounding box: 62×28×83 Å

pLDDT: mean 90.09, std 7.27, range [46.19, 96.31]

Sequence (205 aa):
MSYRIPTTAELTAAHLARLETAIAQSSPLNDKAFLRVLAATEAGLDIGHYKFAADAALQNLALTATGTGLDRIGLDNSTPRKQSETAILTAELTATAGTVIPAGTEFTADANGLRYRTTAEVTSVLGIATIQIRCVETGIVGNLEVGDTLSISAQIAGADTVATVTVVDQLGVDTESDADYRPRVLFAQRAITGGGNATDHKIWA